Protein AF-A0AAU7UDB1-F1 (afdb_monomer_lite)

Sequence (355 aa):
MPAAAQQAQGQLLKMLSSSALPAELQDVLAAIGADPAVLIPAPITAQNLKQFSPAILGRALTPRPRQLQALSTTLPDQLLPTGTYSRDTQGQLTPVSQTPTDGMIITDAQRGSTLTAQWHVGGAPSVLITRFTGADLSGQPYLTRMELPTKAAMSVQKGSATIGALTFGMTPGACLEQTGPDALTLNLWAGNQTNPALKGSLNYAWDSTGLTLQGNATLQTGQGTASTSLNLAAPGTTQHRCDTGLSFTPTSLSFDASASVPGNSVVTSLKLSSLSNLTFSQSALQAQHPFAQIGGTLSASLTHNGHLSMRAAGSLADGSDLDLLPGDQVQVKYVKEGKLVTTTLQELMVALSGH

pLDDT: mean 80.84, std 16.14, range [35.47, 97.06]

Structure (mmCIF, N/CA/C/O backbone):
data_AF-A0AAU7UDB1-F1
#
_entry.id   AF-A0AAU7UDB1-F1
#
loop_
_atom_site.group_PDB
_atom_site.id
_atom_site.type_symbol
_atom_site.label_atom_id
_atom_site.label_alt_id
_atom_site.label_comp_id
_atom_site.label_asym_id
_atom_site.label_entity_id
_atom_site.label_seq_id
_atom_site.pdbx_PDB_ins_code
_atom_site.Cartn_x
_atom_site.Cartn_y
_atom_site.Cartn_z
_atom_site.occupancy
_atom_site.B_iso_or_equiv
_atom_site.auth_seq_id
_atom_site.auth_comp_id
_atom_site.auth_asym_id
_atom_site.auth_atom_id
_atom_site.pdbx_PDB_model_num
ATOM 1 N N . MET A 1 1 ? -8.798 1.332 -26.084 1.00 52.12 1 MET A N 1
ATOM 2 C CA . MET A 1 1 ? -8.549 1.300 -24.624 1.00 52.12 1 MET A CA 1
ATOM 3 C C . MET A 1 1 ? -9.498 2.176 -23.793 1.00 52.12 1 MET A C 1
ATOM 5 O O . MET A 1 1 ? -9.909 1.676 -22.754 1.00 52.12 1 MET A O 1
ATOM 9 N N . PRO A 1 2 ? -9.935 3.386 -24.213 1.00 60.00 2 PRO A N 1
ATOM 10 C CA . PRO A 1 2 ? -10.859 4.204 -23.406 1.00 60.00 2 PRO A CA 1
ATOM 11 C C . PRO A 1 2 ? -12.190 3.509 -23.066 1.00 60.00 2 PRO A C 1
ATOM 13 O O . PRO A 1 2 ? -12.614 3.538 -21.917 1.00 60.00 2 PRO A O 1
ATOM 16 N N . ALA A 1 3 ? -12.796 2.800 -24.027 1.00 68.56 3 ALA A N 1
ATOM 17 C CA . ALA A 1 3 ? -14.075 2.109 -23.828 1.00 68.56 3 ALA A CA 1
ATOM 18 C C . ALA A 1 3 ? -14.007 0.955 -22.806 1.00 68.56 3 ALA A C 1
ATOM 20 O O . ALA A 1 3 ? -14.915 0.797 -21.998 1.00 68.56 3 ALA A O 1
ATOM 21 N N . ALA A 1 4 ? -12.916 0.178 -22.791 1.00 70.38 4 ALA A N 1
ATOM 22 C CA . ALA A 1 4 ? -12.735 -0.917 -21.832 1.00 70.38 4 ALA A CA 1
ATOM 23 C C . ALA A 1 4 ? -12.516 -0.392 -20.403 1.00 70.38 4 ALA A C 1
ATOM 25 O O . ALA A 1 4 ? -13.092 -0.916 -19.454 1.00 70.38 4 ALA A O 1
ATOM 26 N N . ALA A 1 5 ? -11.740 0.689 -20.254 1.00 70.38 5 ALA A N 1
ATOM 27 C CA . ALA A 1 5 ? -11.558 1.358 -18.968 1.00 70.38 5 ALA A CA 1
ATOM 28 C C . ALA A 1 5 ? -12.879 1.949 -18.442 1.00 70.38 5 ALA A C 1
ATOM 30 O O . ALA A 1 5 ? -13.212 1.762 -17.275 1.00 70.38 5 ALA A O 1
ATOM 31 N N . GLN A 1 6 ? -13.671 2.587 -19.312 1.00 74.50 6 GLN A N 1
ATOM 32 C CA . GLN A 1 6 ? -15.004 3.098 -18.970 1.00 74.50 6 GLN A CA 1
ATOM 33 C C . GLN A 1 6 ? -15.978 1.976 -18.588 1.00 74.50 6 GLN A C 1
ATOM 35 O O . GLN A 1 6 ? -16.721 2.113 -17.618 1.00 74.50 6 GLN A O 1
ATOM 40 N N . GLN A 1 7 ? -15.962 0.847 -19.302 1.00 80.75 7 GLN A N 1
ATOM 41 C CA . GLN A 1 7 ? -16.789 -0.315 -18.971 1.00 80.75 7 GLN A CA 1
ATOM 42 C C . GLN A 1 7 ? -16.402 -0.915 -17.613 1.00 80.75 7 GLN A C 1
ATOM 44 O O . GLN A 1 7 ? -17.280 -1.194 -16.796 1.00 80.75 7 GLN A O 1
ATOM 49 N N . ALA A 1 8 ? -15.103 -1.082 -17.351 1.00 81.06 8 ALA A N 1
ATOM 50 C CA . ALA A 1 8 ? -14.604 -1.574 -16.071 1.00 81.06 8 ALA A CA 1
ATOM 51 C C . ALA A 1 8 ? -14.973 -0.627 -14.917 1.00 81.06 8 ALA A C 1
ATOM 53 O O . ALA A 1 8 ? -15.441 -1.083 -13.875 1.00 81.06 8 ALA A O 1
ATOM 54 N N . GLN A 1 9 ? -14.847 0.689 -15.124 1.00 80.56 9 GLN A N 1
ATOM 55 C CA . GLN A 1 9 ? -15.281 1.703 -14.162 1.00 80.56 9 GLN A CA 1
ATOM 56 C C . GLN A 1 9 ? -16.790 1.625 -13.907 1.00 80.56 9 GLN A C 1
ATOM 58 O O . GLN A 1 9 ? -17.214 1.588 -12.755 1.00 80.56 9 GLN A O 1
ATOM 63 N N . GLY A 1 10 ? -17.607 1.545 -14.960 1.00 82.44 10 GLY A N 1
ATOM 64 C CA . GLY A 1 10 ? -19.056 1.395 -14.837 1.00 82.44 10 GLY A CA 1
ATOM 65 C C . GLY A 1 10 ? -19.451 0.133 -14.068 1.00 82.44 10 GLY A C 1
ATOM 66 O O . GLY A 1 10 ? -20.359 0.176 -13.239 1.00 82.44 10 GLY A O 1
ATOM 67 N N . GLN A 1 11 ? -18.745 -0.980 -14.284 1.00 86.25 11 GLN A N 1
ATOM 68 C CA . GLN A 1 11 ? -18.969 -2.212 -13.530 1.00 86.25 11 GLN A CA 1
ATOM 69 C C . GLN A 1 11 ? -18.571 -2.061 -12.058 1.00 86.25 11 GLN A C 1
ATOM 71 O O . GLN A 1 11 ? -19.337 -2.456 -11.183 1.00 86.25 11 GLN A O 1
ATOM 76 N N . LEU A 1 12 ? -17.420 -1.448 -11.771 1.00 84.44 12 LEU A N 1
ATOM 77 C CA . LEU A 1 12 ? -16.986 -1.186 -10.400 1.00 84.44 12 LEU A CA 1
ATOM 78 C C . LEU A 1 12 ? -17.986 -0.289 -9.655 1.00 84.44 12 LEU A C 1
ATOM 80 O O . LEU A 1 12 ? -18.345 -0.586 -8.521 1.00 84.44 12 LEU A O 1
ATOM 84 N N . LEU A 1 13 ? -18.509 0.754 -10.306 1.00 84.19 13 LEU A N 1
ATOM 85 C CA . LEU A 1 13 ? -19.538 1.625 -9.729 1.00 84.19 13 LEU A CA 1
ATOM 86 C C . LEU A 1 13 ? -20.827 0.862 -9.402 1.00 84.19 13 LEU A C 1
ATOM 88 O O . LEU A 1 13 ? -21.400 1.061 -8.334 1.00 84.19 13 LEU A O 1
ATOM 92 N N . LYS A 1 14 ? -21.264 -0.059 -10.272 1.00 86.50 14 LYS A N 1
ATOM 93 C CA . LYS A 1 14 ? -22.406 -0.941 -9.971 1.00 86.50 14 LYS A CA 1
ATOM 94 C C . LYS A 1 14 ? -22.132 -1.820 -8.754 1.00 86.50 14 LYS A C 1
ATOM 96 O O . LYS A 1 14 ? -23.019 -1.996 -7.925 1.00 86.50 14 LYS A O 1
ATOM 101 N N . MET A 1 15 ? -20.914 -2.343 -8.625 1.00 88.06 15 MET A N 1
ATOM 102 C CA . MET A 1 15 ? -20.521 -3.154 -7.471 1.00 88.06 15 MET A CA 1
ATOM 103 C C . MET A 1 15 ? -20.483 -2.347 -6.169 1.00 88.06 15 MET A C 1
ATOM 105 O O . MET A 1 15 ? -20.834 -2.889 -5.129 1.00 88.06 15 MET A O 1
ATOM 109 N N . LEU A 1 16 ? -20.081 -1.075 -6.227 1.00 84.38 16 LEU A N 1
ATOM 110 C CA . LEU A 1 16 ? -20.005 -0.173 -5.071 1.00 84.38 16 LEU A CA 1
ATOM 111 C C . LEU A 1 16 ? -21.345 0.482 -4.707 1.00 84.38 16 LEU A C 1
ATOM 113 O O . LEU A 1 16 ? -21.429 1.175 -3.695 1.00 84.38 16 LEU A O 1
ATOM 117 N N . SER A 1 17 ? -22.396 0.279 -5.507 1.00 82.62 17 SER A N 1
ATOM 118 C CA . SER A 1 17 ? -23.730 0.770 -5.164 1.00 82.62 17 SER A CA 1
ATOM 119 C C . SER A 1 17 ? -24.232 0.119 -3.871 1.00 82.62 17 SER A C 1
ATOM 121 O O . SER A 1 17 ? -24.012 -1.069 -3.633 1.00 82.62 17 SER A O 1
ATOM 123 N N . SER A 1 18 ? -24.930 0.885 -3.031 1.00 72.62 18 SER A N 1
ATOM 124 C CA . SER A 1 18 ? -25.389 0.413 -1.717 1.00 72.62 18 SER A CA 1
ATOM 125 C C . SER A 1 18 ? -26.255 -0.848 -1.797 1.00 72.62 18 SER A C 1
ATOM 127 O O . SER A 1 18 ? -26.145 -1.715 -0.940 1.00 72.62 18 SER A O 1
ATOM 129 N N . SER A 1 19 ? -27.056 -1.013 -2.852 1.00 80.62 19 SER A N 1
ATOM 130 C CA . SER A 1 19 ? -27.875 -2.212 -3.069 1.00 80.62 19 SER A CA 1
ATOM 131 C C . SER A 1 19 ? -27.075 -3.457 -3.471 1.00 80.62 19 SER A C 1
ATOM 133 O O . SER A 1 19 ? -27.589 -4.568 -3.364 1.00 80.62 19 SER A O 1
ATOM 135 N N . ALA A 1 20 ? -25.835 -3.299 -3.937 1.00 84.19 20 ALA A N 1
ATOM 136 C CA . ALA A 1 20 ? -24.960 -4.409 -4.304 1.00 84.19 20 ALA A CA 1
ATOM 137 C C . ALA A 1 20 ? -24.095 -4.902 -3.133 1.00 84.19 20 ALA A C 1
ATOM 139 O O . ALA A 1 20 ? -23.676 -6.065 -3.138 1.00 84.19 20 ALA A O 1
ATOM 140 N N . LEU A 1 21 ? -23.814 -4.037 -2.153 1.00 88.12 21 LEU A N 1
ATOM 141 C CA . LEU A 1 21 ? -22.950 -4.351 -1.016 1.00 88.12 21 LEU A CA 1
ATOM 142 C C . LEU A 1 21 ? -23.666 -5.254 0.003 1.00 88.12 21 LEU A C 1
ATOM 144 O O . LEU A 1 21 ? -24.804 -4.961 0.375 1.00 88.12 21 LEU A O 1
ATOM 148 N N . PRO A 1 22 ? -23.005 -6.302 0.527 1.00 90.19 22 PRO A N 1
ATOM 149 C CA . PRO A 1 22 ? -23.534 -7.080 1.647 1.00 90.19 22 PRO A CA 1
ATOM 150 C C . PRO A 1 22 ? -23.826 -6.200 2.870 1.00 90.19 22 PRO A C 1
ATOM 152 O O . PRO A 1 22 ? -23.095 -5.241 3.128 1.00 90.19 22 PRO A O 1
ATOM 155 N N . ALA A 1 23 ? -24.875 -6.529 3.628 1.00 89.88 23 ALA A N 1
ATOM 156 C CA . ALA A 1 23 ? -25.352 -5.709 4.745 1.00 89.88 23 ALA A CA 1
ATOM 157 C C . ALA A 1 23 ? -24.260 -5.465 5.799 1.00 89.88 23 ALA A C 1
ATOM 159 O O . ALA A 1 23 ? -24.048 -4.334 6.226 1.00 89.88 23 ALA A O 1
ATOM 160 N N . GLU A 1 24 ? -23.491 -6.497 6.138 1.00 90.31 24 GLU A N 1
ATOM 161 C CA . GLU A 1 24 ? -22.400 -6.417 7.108 1.00 90.31 24 GLU A CA 1
ATOM 162 C C . GLU A 1 24 ? -21.280 -5.476 6.643 1.00 90.31 24 GLU A C 1
ATOM 164 O O . GLU A 1 24 ? -20.671 -4.782 7.453 1.00 90.31 24 GLU A O 1
ATOM 169 N N . LEU A 1 25 ? -21.014 -5.403 5.335 1.00 89.31 25 LEU A N 1
ATOM 170 C CA . LEU A 1 25 ? -20.038 -4.459 4.791 1.00 89.31 25 LEU A CA 1
ATOM 171 C C . LEU A 1 25 ? -20.554 -3.016 4.883 1.00 89.31 25 LEU A C 1
ATOM 173 O O . LEU A 1 25 ? -19.783 -2.115 5.208 1.00 89.31 25 LEU A O 1
ATOM 177 N N . GLN A 1 26 ? -21.850 -2.792 4.650 1.00 87.81 26 GLN A N 1
ATOM 178 C CA . GLN A 1 26 ? -22.469 -1.477 4.847 1.00 87.81 26 GLN A CA 1
ATOM 179 C C . GLN A 1 26 ? -22.400 -1.045 6.317 1.00 87.81 26 GLN A C 1
ATOM 181 O O . GLN A 1 26 ? -22.058 0.102 6.601 1.00 87.81 26 GLN A O 1
ATOM 186 N N . ASP A 1 27 ? -22.654 -1.972 7.244 1.00 88.75 27 ASP A N 1
ATOM 187 C CA . ASP A 1 27 ? -22.536 -1.732 8.683 1.00 88.75 27 ASP A CA 1
ATOM 188 C C . ASP A 1 27 ? -21.106 -1.340 9.080 1.00 88.75 27 ASP A C 1
ATOM 190 O O . ASP A 1 27 ? -20.917 -0.390 9.841 1.00 88.75 27 ASP A O 1
ATOM 194 N N . VAL A 1 28 ? -20.087 -2.014 8.531 1.00 87.69 28 VAL A N 1
ATOM 195 C CA . VAL A 1 28 ? -18.681 -1.645 8.763 1.00 87.69 28 VAL A CA 1
ATOM 196 C C . VAL A 1 28 ? -18.378 -0.245 8.232 1.00 87.69 28 VAL A C 1
ATOM 198 O O . VAL A 1 28 ? -17.804 0.557 8.969 1.00 87.69 28 VAL A O 1
ATOM 201 N N . LEU A 1 29 ? -18.767 0.069 6.990 1.00 85.19 29 LEU A N 1
ATOM 202 C CA . LEU A 1 29 ? -18.545 1.393 6.390 1.00 85.19 29 LEU A CA 1
ATOM 203 C C . LEU A 1 29 ? -19.199 2.500 7.229 1.00 85.19 29 LEU A C 1
ATOM 205 O O . LEU A 1 29 ? -18.564 3.510 7.534 1.00 85.19 29 LEU A O 1
ATOM 209 N N . ALA A 1 30 ? -20.428 2.268 7.691 1.00 80.69 30 ALA A N 1
ATOM 210 C CA . ALA A 1 30 ? -21.138 3.186 8.569 1.00 80.69 30 ALA A CA 1
ATOM 211 C C . ALA A 1 30 ? -20.449 3.349 9.938 1.00 80.69 30 ALA A C 1
ATOM 213 O O . ALA A 1 30 ? -20.319 4.471 10.436 1.00 80.69 30 ALA A O 1
ATOM 214 N N . ALA A 1 31 ? -19.954 2.258 10.536 1.00 82.69 31 ALA A N 1
ATOM 215 C CA . ALA A 1 31 ? -19.245 2.293 11.815 1.00 82.69 31 ALA A CA 1
ATOM 216 C C . ALA A 1 31 ? -17.951 3.125 11.737 1.00 82.69 31 ALA A C 1
ATOM 218 O O . ALA A 1 31 ? -17.680 3.934 12.630 1.00 82.69 31 ALA A O 1
ATOM 219 N N . ILE A 1 32 ? -17.197 3.021 10.638 1.00 79.31 32 ILE A N 1
ATOM 220 C CA . ILE A 1 32 ? -15.988 3.836 10.419 1.00 79.31 32 ILE A CA 1
ATOM 221 C C . ILE A 1 32 ? -16.284 5.248 9.887 1.00 79.31 32 ILE A C 1
ATOM 223 O O . ILE A 1 32 ? -15.356 6.029 9.700 1.00 79.31 32 ILE A O 1
ATOM 227 N N . GLY A 1 33 ? -17.557 5.595 9.660 1.00 70.75 33 GLY A N 1
ATOM 228 C CA . GLY A 1 33 ? -17.956 6.902 9.131 1.00 70.75 33 GLY A CA 1
ATOM 229 C C . GLY A 1 33 ? -17.567 7.121 7.666 1.00 70.75 33 GLY A C 1
ATOM 230 O O . GLY A 1 33 ? -17.450 8.264 7.233 1.00 70.75 33 GLY A O 1
ATOM 231 N N . ALA A 1 34 ? -17.342 6.046 6.907 1.00 68.94 34 ALA A N 1
ATOM 232 C CA . ALA A 1 34 ? -17.053 6.120 5.483 1.00 68.94 34 ALA A CA 1
ATOM 233 C C . ALA A 1 34 ? -18.360 6.225 4.690 1.00 68.94 34 ALA A C 1
ATOM 235 O O . ALA A 1 34 ? -19.228 5.356 4.785 1.00 68.94 34 ALA A O 1
ATOM 236 N N . ASP A 1 35 ? -18.481 7.270 3.873 1.00 58.94 35 ASP A N 1
ATOM 237 C CA . ASP A 1 35 ? -19.534 7.363 2.866 1.00 58.94 35 ASP A CA 1
ATOM 238 C C . ASP A 1 35 ? -19.145 6.492 1.652 1.00 58.94 35 ASP A C 1
ATOM 240 O O . ASP A 1 35 ? -18.070 6.705 1.075 1.00 58.94 35 ASP A O 1
ATOM 244 N N . PRO A 1 36 ? -19.984 5.528 1.224 1.00 53.44 36 PRO A N 1
ATOM 245 C CA . PRO A 1 36 ? -19.754 4.759 0.003 1.00 53.44 36 PRO A CA 1
ATOM 246 C C . PRO A 1 36 ? -19.509 5.630 -1.240 1.00 53.44 36 PRO A C 1
ATOM 248 O O . PRO A 1 36 ? -18.785 5.209 -2.140 1.00 53.44 36 PRO A O 1
ATOM 251 N N . ALA A 1 37 ? -20.051 6.854 -1.293 1.00 50.00 37 ALA A N 1
ATOM 252 C CA . ALA A 1 37 ? -19.822 7.797 -2.389 1.00 50.00 37 ALA A CA 1
ATOM 253 C C . ALA A 1 37 ? -18.364 8.293 -2.472 1.00 50.00 37 ALA A C 1
ATOM 255 O O . ALA A 1 37 ? -17.892 8.637 -3.555 1.00 50.00 37 ALA A O 1
ATOM 256 N N . VAL A 1 38 ? -17.620 8.274 -1.360 1.00 47.41 38 VAL A N 1
ATOM 257 C CA . VAL A 1 38 ? -16.190 8.640 -1.300 1.00 47.41 38 VAL A CA 1
ATOM 258 C C . VAL A 1 38 ? -15.291 7.496 -1.792 1.00 47.41 38 VAL A C 1
ATOM 260 O O . VAL A 1 38 ? -14.129 7.714 -2.128 1.00 47.41 38 VAL A O 1
ATOM 263 N N . LEU A 1 39 ? -15.828 6.277 -1.923 1.00 49.19 39 LEU A N 1
ATOM 264 C CA . LEU A 1 39 ? -15.105 5.126 -2.476 1.00 49.19 39 LEU A CA 1
ATOM 265 C C . LEU A 1 39 ? -15.019 5.147 -4.008 1.00 49.19 39 LEU A C 1
ATOM 267 O O . LEU A 1 39 ? -14.460 4.219 -4.592 1.00 49.19 39 LEU A O 1
ATOM 271 N N . ILE A 1 40 ? -15.571 6.169 -4.670 1.00 51.09 40 ILE A N 1
ATOM 272 C CA . ILE A 1 40 ? -15.502 6.319 -6.122 1.00 51.09 40 ILE A CA 1
ATOM 273 C C . ILE A 1 40 ? -14.102 6.827 -6.496 1.00 51.09 40 ILE A C 1
ATOM 275 O O . ILE A 1 40 ? -13.787 7.992 -6.236 1.00 51.09 40 ILE A O 1
ATOM 279 N N . PRO A 1 41 ? -13.242 6.004 -7.126 1.00 47.84 41 PRO A N 1
ATOM 280 C CA . PRO A 1 41 ? -11.945 6.484 -7.566 1.00 47.84 41 PRO A CA 1
ATOM 281 C C . PRO A 1 41 ? -12.128 7.535 -8.665 1.00 47.84 41 PRO A C 1
ATOM 283 O O . PRO A 1 41 ? -12.920 7.358 -9.597 1.00 47.84 41 PRO A O 1
ATOM 286 N N . ALA A 1 42 ? -11.357 8.620 -8.578 1.00 44.62 42 ALA A N 1
ATOM 287 C CA . ALA A 1 42 ? -11.232 9.561 -9.680 1.00 44.62 42 ALA A CA 1
ATOM 288 C C . ALA A 1 42 ? -10.695 8.826 -10.926 1.00 44.62 42 ALA A C 1
ATOM 290 O O . ALA A 1 42 ? -9.827 7.954 -10.796 1.00 44.62 42 ALA A O 1
ATOM 291 N N . PRO A 1 43 ? -11.178 9.153 -12.138 1.00 46.50 43 PRO A N 1
ATOM 292 C CA . PRO A 1 43 ? -10.649 8.550 -13.351 1.00 46.50 43 PRO A CA 1
ATOM 293 C C . PRO A 1 43 ? -9.151 8.853 -13.474 1.00 46.50 43 PRO A C 1
ATOM 295 O O . PRO A 1 43 ? -8.715 9.996 -13.326 1.00 46.50 43 PRO A O 1
ATOM 298 N N . ILE A 1 44 ? -8.353 7.824 -13.766 1.00 44.66 44 ILE A N 1
ATOM 299 C CA . ILE A 1 44 ? -6.943 8.007 -14.113 1.00 44.66 44 ILE A CA 1
ATOM 300 C C . ILE A 1 44 ? -6.903 8.662 -15.495 1.00 44.66 44 ILE A C 1
ATOM 302 O O . ILE A 1 44 ? -7.230 8.032 -16.500 1.00 44.66 44 ILE A O 1
ATOM 306 N N . THR A 1 45 ? -6.529 9.938 -15.550 1.00 44.28 45 THR A N 1
ATOM 307 C CA . THR A 1 45 ? -6.339 10.672 -16.806 1.00 44.28 45 THR A CA 1
ATOM 308 C C . THR A 1 45 ? -4.861 10.682 -17.198 1.00 44.28 45 THR A C 1
ATOM 310 O O . THR A 1 45 ? -3.977 10.543 -16.352 1.00 44.28 45 THR A O 1
ATOM 313 N N . ALA A 1 46 ? -4.559 10.898 -18.481 1.00 43.09 46 ALA A N 1
ATOM 314 C CA . ALA A 1 46 ? -3.180 11.081 -18.947 1.00 43.09 46 ALA A CA 1
ATOM 315 C C . ALA A 1 46 ? -2.472 12.273 -18.262 1.00 43.09 46 ALA A C 1
ATOM 317 O O . ALA A 1 46 ? -1.255 12.262 -18.095 1.00 43.09 46 ALA A O 1
ATOM 318 N N . GLN A 1 47 ? -3.226 13.271 -17.786 1.00 44.22 47 GLN A N 1
ATOM 319 C CA . GLN A 1 47 ? -2.693 14.370 -16.972 1.00 44.22 47 GLN A CA 1
ATOM 320 C C . GLN A 1 47 ? -2.176 13.897 -15.604 1.00 44.22 47 GLN A C 1
ATOM 322 O O . GLN A 1 47 ? -1.168 14.419 -15.133 1.00 44.22 47 GLN A O 1
ATOM 327 N N . ASN A 1 48 ? -2.781 12.866 -15.002 1.00 43.78 48 ASN A N 1
ATOM 328 C CA . ASN A 1 48 ? -2.285 12.274 -13.754 1.00 43.78 48 ASN A CA 1
ATOM 329 C C . ASN A 1 48 ? -0.945 11.543 -13.956 1.00 43.78 48 ASN A C 1
ATOM 331 O O . ASN A 1 48 ? -0.168 11.429 -13.015 1.00 43.78 48 ASN A O 1
ATOM 335 N N . LEU A 1 49 ? -0.624 11.106 -15.183 1.00 40.06 49 LEU A N 1
ATOM 336 C CA . LEU A 1 49 ? 0.667 10.481 -15.504 1.00 40.06 49 LEU A CA 1
ATOM 337 C C . LEU A 1 49 ? 1.811 11.504 -15.645 1.00 40.06 49 LEU A C 1
ATOM 339 O O . LEU A 1 49 ? 2.960 11.173 -15.360 1.00 40.06 49 LEU A O 1
ATOM 343 N N . LYS A 1 50 ? 1.520 12.770 -15.994 1.00 41.88 50 LYS A N 1
ATOM 344 C CA . LYS A 1 50 ? 2.528 13.856 -16.024 1.00 41.88 50 LYS A CA 1
ATOM 345 C C . LYS A 1 50 ? 3.104 14.165 -14.624 1.00 41.88 50 LYS A C 1
ATOM 347 O O . LYS A 1 50 ? 4.144 14.811 -14.519 1.00 41.88 50 LYS A O 1
ATOM 352 N N . GLN A 1 51 ? 2.475 13.667 -13.552 1.00 42.69 51 GLN A N 1
ATOM 353 C CA . GLN A 1 51 ? 2.957 13.790 -12.168 1.00 42.69 51 GLN A CA 1
ATOM 354 C C . GLN A 1 51 ? 4.210 12.942 -11.876 1.00 42.69 51 GLN A C 1
ATOM 356 O O . GLN A 1 51 ? 4.865 13.166 -10.865 1.00 42.69 51 GLN A O 1
ATOM 361 N N . PHE A 1 52 ? 4.590 12.014 -12.762 1.00 44.62 52 PHE A N 1
ATOM 362 C CA . PHE A 1 52 ? 5.766 11.147 -12.600 1.00 44.62 52 PHE A CA 1
ATOM 363 C C . PHE A 1 52 ? 7.016 11.660 -13.334 1.00 44.62 52 PHE A C 1
ATOM 365 O O . PHE A 1 52 ? 7.896 10.877 -13.685 1.00 44.62 52 PHE A O 1
ATOM 372 N N . SER A 1 53 ? 7.120 12.968 -13.597 1.00 46.19 53 SER A N 1
ATOM 373 C CA . SER A 1 53 ? 8.323 13.520 -14.233 1.00 46.19 53 SER A CA 1
ATOM 374 C C . SER A 1 53 ? 9.564 13.355 -13.333 1.00 46.19 53 SER A C 1
ATOM 376 O O . SER A 1 53 ? 9.435 13.423 -12.106 1.00 46.19 53 SER A O 1
ATOM 378 N N . PRO A 1 54 ? 10.781 13.204 -13.894 1.00 43.44 54 PRO A N 1
ATOM 379 C CA . PRO A 1 54 ? 12.021 13.091 -13.115 1.00 43.44 54 PRO A CA 1
ATOM 380 C C . PRO A 1 54 ? 12.231 14.231 -12.111 1.00 43.44 54 PRO A C 1
ATOM 382 O O . PRO A 1 54 ? 12.728 14.003 -11.014 1.00 43.44 54 PRO A O 1
ATOM 385 N N . ALA A 1 55 ? 11.788 15.450 -12.438 1.00 45.66 55 ALA A N 1
ATOM 386 C CA . ALA A 1 55 ? 11.847 16.598 -11.535 1.00 45.66 55 ALA A CA 1
ATOM 387 C C . ALA A 1 55 ? 10.900 16.460 -10.325 1.00 45.66 55 ALA A C 1
ATOM 389 O O . ALA A 1 55 ? 11.225 16.916 -9.228 1.00 45.66 55 ALA A O 1
ATOM 390 N N . ILE A 1 56 ? 9.736 15.824 -10.499 1.00 48.28 56 ILE A N 1
ATOM 391 C CA . ILE A 1 56 ? 8.791 15.543 -9.409 1.00 48.28 56 ILE A CA 1
ATOM 392 C C . ILE A 1 56 ? 9.251 14.318 -8.607 1.00 48.28 56 ILE A C 1
ATOM 394 O O . ILE A 1 56 ? 9.238 14.369 -7.379 1.00 48.28 56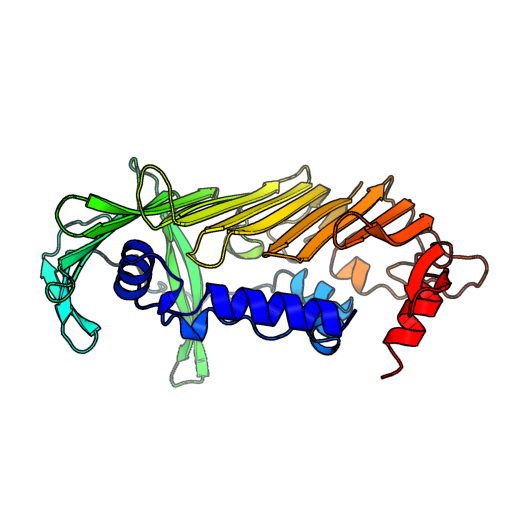 ILE A O 1
ATOM 398 N N . LEU A 1 57 ? 9.747 13.269 -9.272 1.00 45.00 57 LEU A N 1
ATOM 399 C CA . LEU A 1 57 ? 10.365 12.104 -8.627 1.00 45.00 57 LEU A CA 1
ATOM 400 C C . LEU A 1 57 ? 11.592 12.5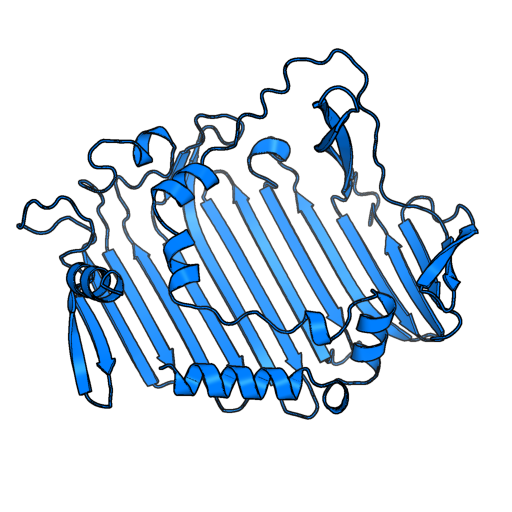07 -7.801 1.00 45.00 57 LEU A C 1
ATOM 402 O O . LEU A 1 57 ? 11.718 12.085 -6.659 1.00 45.00 57 LEU A O 1
ATOM 406 N N . GLY A 1 58 ? 12.435 13.405 -8.313 1.00 44.97 58 GLY A N 1
ATOM 407 C CA . GLY A 1 58 ? 13.548 13.985 -7.565 1.00 44.97 58 GLY A CA 1
ATOM 408 C C . GLY A 1 58 ? 13.082 14.752 -6.329 1.00 44.97 58 GLY A C 1
ATOM 409 O O . GLY A 1 58 ? 13.674 14.597 -5.269 1.00 44.97 58 GLY A O 1
ATOM 410 N N . ARG A 1 59 ? 11.968 15.497 -6.397 1.00 48.03 59 ARG A N 1
ATOM 411 C CA . ARG A 1 59 ? 11.361 16.150 -5.217 1.00 48.03 59 ARG A CA 1
ATOM 412 C C . ARG A 1 59 ? 10.728 15.167 -4.226 1.00 48.03 59 ARG A C 1
ATOM 414 O O . ARG A 1 59 ? 10.638 15.503 -3.049 1.00 48.03 59 ARG A O 1
ATOM 421 N N . ALA A 1 60 ? 10.269 14.006 -4.689 1.00 43.91 60 ALA A N 1
ATOM 422 C CA . ALA A 1 60 ? 9.708 12.944 -3.852 1.00 43.91 60 ALA A CA 1
ATOM 423 C C . ALA A 1 60 ? 10.797 12.092 -3.175 1.00 43.91 60 ALA A C 1
ATOM 425 O O . ALA A 1 60 ? 10.603 11.634 -2.054 1.00 43.91 60 ALA A O 1
ATOM 426 N N . LEU A 1 61 ? 11.940 11.917 -3.845 1.00 40.62 61 LEU A N 1
ATOM 427 C CA . LEU A 1 61 ? 13.117 11.182 -3.373 1.00 40.62 61 LEU A CA 1
ATOM 428 C C . LEU A 1 61 ? 14.120 12.053 -2.621 1.00 40.62 61 LEU A C 1
ATOM 430 O O . LEU A 1 61 ? 15.045 11.525 -2.020 1.00 40.62 61 LEU A O 1
ATOM 434 N N . THR A 1 62 ? 13.963 13.376 -2.647 1.00 44.62 62 THR A N 1
ATOM 435 C CA . THR A 1 62 ? 14.683 14.240 -1.717 1.00 44.62 62 THR A CA 1
ATOM 436 C C . THR A 1 62 ? 13.959 14.099 -0.381 1.00 44.62 62 THR A C 1
ATOM 438 O O . THR A 1 62 ? 12.849 14.639 -0.272 1.00 44.62 62 THR A O 1
ATOM 441 N N . PRO A 1 63 ? 14.506 13.392 0.634 1.00 44.81 63 PRO A N 1
ATOM 442 C CA . PRO A 1 63 ? 13.955 13.520 1.970 1.00 44.81 63 PRO A CA 1
ATOM 443 C C . PRO A 1 63 ? 14.027 15.005 2.263 1.00 44.81 63 PRO A C 1
ATOM 445 O O . PRO A 1 63 ? 15.112 15.583 2.249 1.00 44.81 63 PRO A O 1
ATOM 448 N N . ARG A 1 64 ? 12.869 15.664 2.391 1.00 47.84 64 ARG A N 1
ATOM 449 C CA . ARG A 1 64 ? 12.864 17.092 2.691 1.00 47.84 64 ARG A CA 1
ATOM 450 C C . ARG A 1 64 ? 13.628 17.195 3.999 1.00 47.84 64 ARG A C 1
ATOM 452 O O . ARG A 1 64 ? 13.112 16.650 4.980 1.00 47.84 64 ARG A O 1
ATOM 459 N N . PRO A 1 65 ? 14.821 17.824 4.037 1.00 41.78 65 PRO A N 1
ATOM 460 C CA . PRO A 1 65 ? 15.444 18.099 5.306 1.00 41.78 65 PRO A CA 1
ATOM 461 C C . PRO A 1 65 ? 14.432 18.972 6.017 1.00 41.78 65 PRO A C 1
ATOM 463 O O . PRO A 1 65 ? 14.240 20.142 5.681 1.00 41.78 65 PRO A O 1
ATOM 466 N N . ARG A 1 66 ? 13.705 18.382 6.962 1.00 47.84 66 ARG A N 1
ATOM 467 C CA . ARG A 1 66 ? 13.024 19.172 7.958 1.00 47.84 66 ARG A CA 1
ATOM 468 C C . ARG A 1 66 ? 14.189 19.692 8.766 1.00 47.84 66 ARG A C 1
ATOM 470 O O . ARG A 1 66 ? 14.653 19.024 9.682 1.00 47.84 66 ARG A O 1
ATOM 477 N N . GLN A 1 67 ? 14.738 20.830 8.339 1.00 42.19 67 GLN A N 1
ATOM 478 C CA . GLN A 1 67 ? 15.537 21.671 9.204 1.00 42.19 67 GLN A CA 1
ATOM 479 C C . GLN A 1 67 ? 14.584 22.083 10.321 1.00 42.19 67 GLN A C 1
ATOM 481 O O . GLN A 1 67 ? 13.972 23.145 10.297 1.00 42.19 67 GLN A O 1
ATOM 486 N N . LEU A 1 68 ? 14.400 21.167 11.270 1.00 47.03 68 LEU A N 1
ATOM 487 C CA . LEU A 1 68 ? 13.913 21.422 12.601 1.00 47.03 68 LEU A CA 1
ATOM 488 C C . LEU A 1 68 ? 15.049 22.221 13.230 1.00 47.03 68 LEU A C 1
ATOM 490 O O . LEU A 1 68 ? 15.878 21.685 13.961 1.00 47.03 68 LEU A O 1
ATOM 494 N N . GLN A 1 69 ? 15.177 23.489 12.823 1.00 42.81 69 GLN A N 1
ATOM 495 C CA . GLN A 1 69 ? 15.989 24.435 13.563 1.00 42.81 69 GLN A CA 1
ATOM 496 C C . GLN A 1 69 ? 15.510 24.313 15.000 1.00 42.81 69 GLN A C 1
ATOM 498 O O . GLN A 1 69 ? 14.304 24.346 15.241 1.00 42.81 69 GLN A O 1
ATOM 503 N N . ALA A 1 70 ? 16.456 24.032 15.891 1.00 42.50 70 ALA A N 1
ATOM 504 C CA . ALA A 1 70 ? 16.227 23.669 17.273 1.00 42.50 70 ALA A CA 1
ATOM 505 C C . ALA A 1 70 ? 15.376 24.734 17.979 1.00 42.50 70 ALA A C 1
ATOM 507 O O . ALA A 1 70 ? 15.889 25.655 18.610 1.00 42.50 70 ALA A O 1
ATOM 508 N N . LEU A 1 71 ? 14.055 24.605 17.875 1.00 47.34 71 LEU A N 1
ATOM 509 C CA . LEU A 1 71 ? 13.129 25.242 18.782 1.00 47.34 71 LEU A CA 1
ATOM 510 C C . LEU A 1 71 ? 13.301 24.474 20.086 1.00 47.34 71 LEU A C 1
ATOM 512 O O . LEU A 1 71 ? 12.844 23.345 20.234 1.00 47.34 71 LEU A O 1
ATOM 516 N N . SER A 1 72 ? 14.064 25.075 20.997 1.00 40.97 72 SER A N 1
ATOM 517 C CA . SER A 1 72 ? 14.314 24.616 22.365 1.00 40.97 72 SER A CA 1
ATOM 518 C C . SER A 1 72 ? 13.046 24.713 23.233 1.00 40.97 72 SER A C 1
ATOM 520 O O . SER A 1 72 ? 13.071 25.223 24.353 1.00 40.97 72 SER A O 1
ATOM 522 N N . THR A 1 73 ? 11.916 24.242 22.718 1.00 55.38 73 THR A N 1
ATOM 523 C CA . THR A 1 73 ? 10.649 24.137 23.428 1.00 55.38 73 THR A CA 1
ATOM 524 C C . THR A 1 73 ? 10.207 22.683 23.394 1.00 55.38 73 THR A C 1
ATOM 526 O O . THR A 1 73 ? 10.273 22.011 22.366 1.00 55.38 73 THR A O 1
ATOM 529 N N . THR A 1 74 ? 9.792 22.169 24.548 1.00 64.56 74 THR A N 1
ATOM 530 C CA . THR A 1 74 ? 9.192 20.842 24.670 1.00 64.56 74 THR A CA 1
ATOM 531 C C . THR A 1 74 ? 8.004 20.770 23.711 1.00 64.56 74 THR A C 1
ATOM 533 O O . THR A 1 74 ? 7.007 21.464 23.911 1.00 64.56 74 THR A O 1
ATOM 536 N N . LEU A 1 75 ? 8.130 19.994 22.633 1.00 72.44 75 LEU A N 1
ATOM 537 C CA . LEU A 1 75 ? 7.056 19.845 21.656 1.00 72.44 75 LEU A CA 1
ATOM 538 C C . LEU A 1 75 ? 5.872 19.119 22.314 1.00 72.44 75 LEU A C 1
ATOM 540 O O . LEU A 1 75 ? 6.096 18.102 22.975 1.00 72.44 75 LEU A O 1
ATOM 544 N N . PRO A 1 76 ? 4.631 19.604 22.148 1.00 81.38 76 PRO A N 1
ATOM 545 C CA . PRO A 1 76 ? 3.464 18.944 22.712 1.00 81.38 76 PRO A CA 1
ATOM 546 C C . PRO A 1 76 ? 3.221 17.590 22.041 1.00 81.38 76 PRO A C 1
ATOM 548 O O . PRO A 1 76 ? 3.357 17.450 20.819 1.00 81.38 76 PRO A O 1
ATOM 551 N N . ASP A 1 77 ? 2.834 16.612 22.859 1.00 85.31 77 ASP A N 1
ATOM 552 C CA . ASP A 1 77 ? 2.497 15.263 22.414 1.00 85.31 77 ASP A CA 1
ATOM 553 C C . ASP A 1 77 ? 1.022 15.180 22.022 1.00 85.31 77 ASP A C 1
ATOM 555 O O . ASP A 1 77 ? 0.127 15.546 22.783 1.00 85.31 77 ASP A O 1
ATOM 559 N N . GLN A 1 78 ? 0.775 14.658 20.827 1.00 83.62 78 GLN A N 1
ATOM 560 C CA . GLN A 1 78 ? -0.530 14.250 20.341 1.00 83.62 78 GLN A CA 1
ATOM 561 C C . GLN A 1 78 ? -0.587 12.721 20.387 1.00 83.62 78 GLN A C 1
ATOM 563 O O . GLN A 1 78 ? -0.151 12.039 19.455 1.00 83.62 78 GLN A O 1
ATOM 568 N N . LEU A 1 79 ? -1.089 12.207 21.508 1.00 86.44 79 LEU A N 1
ATOM 569 C CA . LEU A 1 79 ? -1.206 10.776 21.779 1.00 86.44 79 LEU A CA 1
ATOM 570 C C . LEU A 1 79 ? -2.411 10.158 21.060 1.00 86.44 79 LEU A C 1
ATOM 572 O O . LEU A 1 79 ? -3.357 10.859 20.680 1.00 86.44 79 LEU A O 1
ATOM 576 N N . LEU A 1 80 ? -2.377 8.839 20.880 1.00 86.25 80 LEU A N 1
ATOM 577 C CA . LEU A 1 80 ? -3.496 8.082 20.327 1.00 86.25 80 LEU A CA 1
ATOM 578 C C . LEU A 1 80 ? -4.715 8.181 21.263 1.00 86.25 80 LEU A C 1
ATOM 580 O O . LEU A 1 80 ? -4.557 8.177 22.486 1.00 86.25 80 LEU A O 1
ATOM 584 N N . PRO A 1 81 ? -5.944 8.283 20.722 1.00 86.75 81 PRO A N 1
ATOM 585 C CA . PRO A 1 81 ? -7.135 8.467 21.544 1.00 86.75 81 PRO A CA 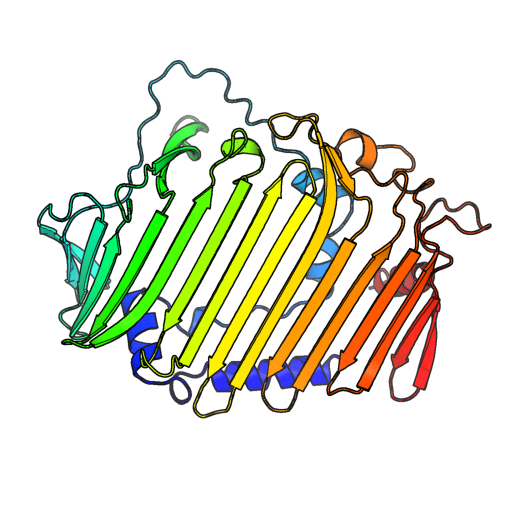1
ATOM 586 C C . PRO A 1 81 ? -7.405 7.227 22.398 1.00 86.75 81 PRO A C 1
ATOM 588 O O . PRO A 1 81 ? -7.307 6.101 21.907 1.00 86.75 81 PRO A O 1
ATOM 591 N N . THR A 1 82 ? -7.796 7.428 23.655 1.00 92.88 82 THR A N 1
ATOM 592 C CA . THR A 1 82 ? -8.120 6.343 24.588 1.00 92.88 82 THR A CA 1
ATOM 593 C C . THR A 1 82 ? -9.511 6.492 25.191 1.00 92.88 82 THR A C 1
ATOM 595 O O . THR A 1 82 ? -10.126 7.557 25.096 1.00 92.88 82 THR A O 1
ATOM 598 N N . GLY A 1 83 ? -10.027 5.422 25.793 1.00 93.56 83 GLY A N 1
ATOM 599 C CA . GLY A 1 83 ? -11.314 5.419 26.480 1.00 93.56 83 GLY A CA 1
ATOM 600 C C . GLY A 1 83 ? -12.481 4.887 25.647 1.00 93.56 83 GLY A C 1
ATOM 601 O O . GLY A 1 83 ? -12.334 4.414 24.520 1.00 93.56 83 GLY A O 1
ATOM 602 N N . THR A 1 84 ? -13.672 4.952 26.233 1.00 96.88 84 THR A N 1
ATOM 603 C CA . THR A 1 84 ? -14.931 4.539 25.612 1.00 96.88 84 THR A CA 1
ATOM 604 C C . THR A 1 84 ? -15.780 5.764 25.315 1.00 96.88 84 THR A C 1
ATOM 606 O O . THR A 1 84 ? -15.987 6.606 26.188 1.00 96.88 84 THR A O 1
ATOM 609 N N . TYR A 1 85 ? -16.331 5.819 24.109 1.00 93.62 85 TYR A N 1
ATOM 610 C CA . TYR A 1 85 ? -17.177 6.887 23.599 1.00 93.62 85 TYR A CA 1
ATOM 611 C C . TYR A 1 85 ? -18.493 6.306 23.097 1.00 93.62 85 TYR A C 1
ATOM 613 O O . TYR A 1 85 ? -18.529 5.208 22.546 1.00 93.62 85 TYR A O 1
ATOM 621 N N . SER A 1 86 ? -19.564 7.076 23.240 1.00 93.75 86 SER A N 1
ATOM 622 C CA . SER A 1 86 ? -20.834 6.835 22.561 1.00 93.75 86 SER A CA 1
ATOM 623 C C . SER A 1 86 ? -20.944 7.766 21.361 1.00 93.75 86 SER A C 1
ATOM 625 O O . SER A 1 86 ? -20.559 8.933 21.446 1.00 93.75 86 SER A O 1
ATOM 627 N N . ARG A 1 87 ? -21.434 7.252 20.235 1.00 88.06 87 ARG A N 1
ATOM 628 C CA . ARG A 1 87 ? -21.723 8.042 19.039 1.00 88.06 87 ARG A CA 1
ATOM 629 C C . ARG A 1 87 ? -23.209 8.390 19.002 1.00 88.06 87 ARG A C 1
ATOM 631 O O . ARG A 1 87 ? -24.047 7.491 19.067 1.00 88.06 87 ARG A O 1
ATOM 638 N N . ASP A 1 88 ? -23.518 9.678 18.893 1.00 83.06 88 ASP A N 1
ATOM 639 C CA . ASP A 1 88 ? -24.893 10.160 18.761 1.00 83.06 88 ASP A CA 1
ATOM 640 C C . ASP A 1 88 ? -25.404 10.137 17.307 1.00 83.06 88 ASP A C 1
ATOM 642 O O . ASP A 1 88 ? -24.719 9.713 16.372 1.00 83.06 88 ASP A O 1
ATOM 646 N N . THR A 1 89 ? -26.637 10.608 17.116 1.00 75.69 89 THR A N 1
ATOM 647 C CA . THR A 1 89 ? -27.342 10.583 15.822 1.00 75.69 89 THR A CA 1
ATOM 648 C C . THR A 1 89 ? -26.741 11.531 14.779 1.00 75.69 89 THR A C 1
ATOM 650 O O . THR A 1 89 ? -26.959 11.369 13.581 1.00 75.69 89 THR A O 1
ATOM 653 N N . GLN A 1 90 ? -25.965 12.515 15.234 1.00 77.94 90 GLN A N 1
ATOM 654 C CA . GLN A 1 90 ? -25.255 13.504 14.433 1.00 77.94 90 GLN A CA 1
ATOM 655 C C . GLN A 1 90 ? -23.804 13.070 14.167 1.00 77.94 90 GLN A C 1
ATOM 657 O O . GLN A 1 90 ? -23.069 13.772 13.473 1.00 77.94 90 GLN A O 1
ATOM 662 N N . GLY A 1 91 ? -23.388 11.917 14.699 1.00 73.25 91 GLY A N 1
ATOM 663 C CA . GLY A 1 91 ? -22.031 11.400 14.594 1.00 73.25 91 GLY A CA 1
ATOM 664 C C . GLY A 1 91 ? -21.050 12.004 15.600 1.00 73.25 91 GLY A C 1
ATOM 665 O O . GLY A 1 91 ? -19.857 11.713 15.501 1.00 73.25 91 GLY A O 1
ATOM 666 N N . GLN A 1 92 ? -21.507 12.809 16.566 1.00 84.19 92 GLN A N 1
ATOM 667 C CA . GLN A 1 92 ? -20.631 13.319 17.619 1.00 84.19 92 GLN A CA 1
ATOM 668 C C . GLN A 1 92 ? -20.276 12.217 18.615 1.00 84.19 92 GLN A C 1
ATOM 670 O O . GLN A 1 92 ? -21.093 11.361 18.960 1.00 84.19 92 GLN A O 1
ATOM 675 N N . LEU A 1 93 ? -19.029 12.252 19.085 1.00 86.38 93 LEU A N 1
ATOM 676 C CA . LEU A 1 93 ? -18.507 11.325 20.081 1.00 86.38 93 LEU A CA 1
ATOM 677 C C . LEU A 1 93 ? -18.614 11.950 21.472 1.00 86.38 93 LEU A C 1
ATOM 679 O O . LEU A 1 93 ? -17.972 12.960 21.751 1.00 86.38 93 LEU A O 1
ATOM 683 N N . THR A 1 94 ? -19.386 11.321 22.354 1.00 92.50 94 THR A N 1
ATOM 684 C CA . THR A 1 94 ? -19.499 11.701 23.766 1.00 92.50 94 THR A CA 1
ATOM 685 C C . THR A 1 94 ? -18.718 10.707 24.625 1.00 92.50 94 THR A C 1
ATOM 687 O O . THR A 1 94 ? -18.993 9.505 24.539 1.00 92.50 94 THR A O 1
ATOM 690 N N . PRO A 1 95 ? -17.759 11.151 25.455 1.00 93.94 95 PRO A N 1
ATOM 691 C CA . PRO A 1 95 ? -16.998 10.259 26.323 1.00 93.94 95 PRO A CA 1
ATOM 692 C C . PRO A 1 95 ? -17.905 9.595 27.368 1.00 93.94 95 PRO A C 1
ATOM 694 O O . PRO A 1 95 ? -18.735 10.248 27.996 1.00 93.94 95 PRO A O 1
ATOM 697 N N . VAL A 1 96 ? -17.726 8.289 27.555 1.00 95.75 96 VAL A N 1
ATOM 698 C CA . VAL A 1 96 ? -18.477 7.445 28.502 1.00 95.75 96 VAL A CA 1
ATOM 699 C C . VAL A 1 96 ? -17.564 6.927 29.613 1.00 95.75 96 VAL A C 1
ATOM 701 O O . VAL A 1 96 ? -17.960 6.897 30.774 1.00 95.75 96 VAL A O 1
ATOM 704 N N . SER A 1 97 ? -16.337 6.520 29.274 1.00 96.19 97 SER A N 1
ATOM 705 C CA . SER A 1 97 ? -15.344 6.000 30.225 1.00 96.19 97 SER A CA 1
ATOM 706 C C . SER A 1 97 ? -13.921 6.336 29.776 1.00 96.19 97 SER A C 1
ATOM 708 O O . SER A 1 97 ? -13.666 6.499 28.588 1.00 96.19 97 SER A O 1
ATOM 710 N N . GLN A 1 98 ? -12.984 6.377 30.725 1.00 94.38 98 GLN A N 1
ATOM 711 C CA . GLN A 1 98 ? -11.542 6.526 30.472 1.00 94.38 98 GLN A CA 1
ATOM 712 C C . GLN A 1 98 ? -10.844 5.194 30.136 1.00 94.38 98 GLN A C 1
ATOM 714 O O . GLN A 1 98 ? -9.664 5.175 29.804 1.00 94.38 98 GLN A O 1
ATOM 719 N N . THR A 1 99 ? -11.550 4.065 30.230 1.00 93.31 99 THR A N 1
ATOM 720 C CA . THR A 1 99 ? -11.044 2.749 29.819 1.00 93.31 99 THR A CA 1
ATOM 721 C C . THR A 1 99 ? -11.547 2.379 28.420 1.00 93.31 99 THR A C 1
ATOM 723 O O . THR A 1 99 ? -12.679 2.739 28.082 1.00 93.31 99 THR A O 1
ATOM 726 N N . PRO A 1 100 ? -10.757 1.655 27.606 1.00 94.31 100 PRO A N 1
ATOM 727 C CA . PRO A 1 100 ? -9.393 1.183 27.876 1.00 94.31 100 PRO A CA 1
ATOM 728 C C . PRO A 1 100 ? -8.345 2.305 27.772 1.00 94.31 100 PRO A C 1
ATOM 730 O O . PRO A 1 100 ? -8.560 3.302 27.095 1.00 94.31 100 PRO A O 1
ATOM 733 N N . THR A 1 101 ? -7.204 2.134 28.444 1.00 92.62 101 THR A N 1
ATOM 734 C CA . THR A 1 101 ? -6.078 3.091 28.411 1.00 92.62 101 THR A CA 1
ATOM 735 C C . THR A 1 101 ? -5.102 2.838 27.260 1.00 92.62 101 THR A C 1
ATOM 737 O O . THR A 1 101 ? -4.207 3.640 27.035 1.00 92.62 101 THR A O 1
ATOM 740 N N . ASP A 1 102 ? -5.263 1.719 26.553 1.00 90.94 102 ASP A N 1
ATOM 741 C CA . ASP A 1 102 ? -4.476 1.302 25.386 1.00 90.94 102 ASP A CA 1
ATOM 742 C C . ASP A 1 102 ? -5.428 0.974 24.225 1.00 90.94 102 ASP A C 1
ATOM 744 O O . ASP A 1 102 ? -5.565 -0.157 23.755 1.00 90.94 102 ASP A O 1
ATOM 748 N N . GLY A 1 103 ? -6.220 1.963 23.833 1.00 91.19 103 GLY A N 1
ATOM 749 C CA . GLY A 1 103 ? -7.220 1.754 22.803 1.00 91.19 103 GLY A CA 1
ATOM 750 C C . GLY A 1 103 ? -8.442 2.620 22.974 1.00 91.19 103 GLY A C 1
ATOM 751 O O . GLY A 1 103 ? -8.623 3.286 23.987 1.00 91.19 103 GLY A O 1
ATOM 752 N N . MET A 1 104 ? -9.316 2.545 21.986 1.00 94.00 104 MET A N 1
ATOM 753 C CA . MET A 1 104 ? -10.558 3.291 21.949 1.00 94.00 104 MET A CA 1
ATOM 754 C C . MET A 1 104 ? -11.721 2.350 21.660 1.00 94.00 104 MET A C 1
ATOM 756 O O . MET A 1 104 ? -11.632 1.500 20.776 1.00 94.00 104 MET A O 1
ATOM 760 N N . ILE A 1 105 ? -12.831 2.538 22.366 1.00 95.25 105 ILE A N 1
ATOM 761 C CA . ILE A 1 105 ? -14.101 1.876 22.067 1.00 95.25 105 ILE A CA 1
ATOM 762 C C . ILE A 1 105 ? -15.108 2.948 21.659 1.00 95.25 105 ILE A C 1
ATOM 764 O O . ILE A 1 105 ? -15.296 3.922 22.379 1.00 95.25 105 ILE A O 1
ATOM 768 N N . ILE A 1 106 ? -15.769 2.776 20.519 1.00 93.38 106 ILE A N 1
ATOM 769 C CA . ILE A 1 106 ? -16.877 3.624 20.076 1.00 93.38 106 ILE A CA 1
ATOM 770 C C . ILE A 1 106 ? -18.124 2.755 19.974 1.00 93.38 106 ILE A C 1
ATOM 772 O O . ILE A 1 106 ? -18.184 1.855 19.137 1.00 93.38 106 ILE A O 1
ATOM 776 N N . THR A 1 107 ? -19.129 3.041 20.796 1.00 93.81 107 THR A N 1
ATOM 777 C CA . THR A 1 107 ? -20.444 2.403 20.731 1.00 93.81 107 THR A CA 1
ATOM 778 C C . THR A 1 107 ? -21.414 3.275 19.936 1.00 93.81 107 THR A C 1
ATOM 780 O O . THR A 1 107 ? -21.666 4.430 20.270 1.00 93.81 107 THR A O 1
ATOM 783 N N . ASP A 1 108 ? -21.972 2.724 18.863 1.00 90.00 108 ASP A N 1
ATOM 784 C CA . ASP A 1 108 ? -23.055 3.326 18.084 1.00 90.00 108 ASP A CA 1
ATOM 785 C C . ASP A 1 108 ? -24.351 2.593 18.451 1.00 90.00 108 ASP A C 1
ATOM 787 O O . ASP A 1 108 ? -24.680 1.533 17.909 1.00 90.00 108 ASP A O 1
ATOM 791 N N . ALA A 1 109 ? -25.062 3.139 19.442 1.00 82.00 109 ALA A N 1
ATOM 792 C CA . ALA A 1 109 ? -26.278 2.533 19.977 1.00 82.00 109 ALA A CA 1
ATOM 793 C C . ALA A 1 109 ? -27.411 2.476 18.940 1.00 82.00 109 ALA A C 1
ATOM 795 O O . ALA A 1 109 ? -28.252 1.583 19.010 1.00 82.00 109 ALA A O 1
ATOM 796 N N . GLN A 1 110 ? -27.425 3.389 17.962 1.00 82.38 110 GLN A N 1
ATOM 797 C CA . GLN A 1 110 ? -28.443 3.389 16.913 1.00 82.38 110 GLN A CA 1
ATOM 798 C C . GLN A 1 110 ? -28.260 2.222 15.950 1.00 82.38 110 GLN A C 1
ATOM 800 O O . GLN A 1 110 ? -29.230 1.577 15.557 1.00 82.38 110 GLN A O 1
ATOM 805 N N . ARG A 1 111 ? -27.011 1.952 15.565 1.00 83.06 111 ARG A N 1
ATOM 806 C CA . ARG A 1 111 ? -26.680 0.869 14.631 1.00 83.06 111 ARG A CA 1
ATOM 807 C C . ARG A 1 111 ? -26.445 -0.471 15.326 1.00 83.06 111 ARG A C 1
ATOM 809 O O . ARG A 1 111 ? -26.307 -1.493 14.654 1.00 83.06 111 ARG A O 1
ATOM 816 N N . GLY A 1 112 ? -26.412 -0.474 16.660 1.00 88.19 112 GLY A N 1
ATOM 817 C CA . GLY A 1 112 ? -26.105 -1.653 17.467 1.00 88.19 112 GLY A CA 1
ATOM 818 C C . GLY A 1 112 ? -24.689 -2.171 17.217 1.00 88.19 112 GLY A C 1
ATOM 819 O O . GLY A 1 112 ? -24.459 -3.381 17.294 1.00 88.19 112 GLY A O 1
ATOM 820 N N . SER A 1 113 ? -23.766 -1.273 16.859 1.00 91.69 113 SER A N 1
ATOM 821 C CA . SER A 1 113 ? -22.397 -1.614 16.478 1.00 91.69 113 SER A CA 1
ATOM 822 C C . SER A 1 113 ? -21.369 -1.014 17.427 1.00 91.69 113 SER A C 1
ATOM 824 O O . SER A 1 113 ? -21.532 0.112 17.895 1.00 91.69 113 SER A O 1
ATOM 826 N N . THR A 1 114 ? -20.273 -1.731 17.636 1.00 94.81 114 THR A N 1
ATOM 827 C CA . THR A 1 114 ? -19.145 -1.291 18.458 1.00 94.81 114 THR A CA 1
ATOM 828 C C . THR A 1 114 ? -17.868 -1.371 17.640 1.0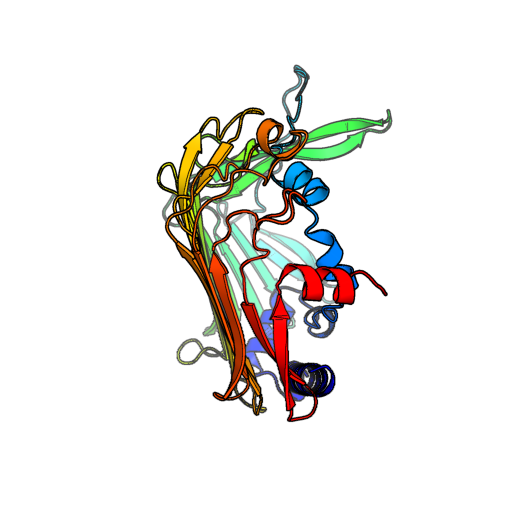0 94.81 114 THR A C 1
ATOM 830 O O . THR A 1 114 ? -17.535 -2.433 17.118 1.00 94.81 114 THR A O 1
ATOM 833 N N . LEU A 1 115 ? -17.145 -0.261 17.533 1.00 94.50 115 LEU A N 1
ATOM 834 C CA . LEU A 1 115 ? -15.787 -0.229 17.004 1.00 94.50 115 LEU A CA 1
ATOM 835 C C . LEU A 1 115 ? -14.812 -0.274 18.177 1.00 94.50 115 LEU A C 1
ATOM 837 O O . LEU A 1 115 ? -14.882 0.567 19.067 1.00 94.50 115 LEU A O 1
ATOM 841 N N . THR A 1 116 ? -13.879 -1.216 18.147 1.00 96.12 116 THR A N 1
ATOM 842 C CA . THR A 1 116 ? -12.810 -1.339 19.142 1.00 96.12 116 THR A CA 1
ATOM 843 C C . THR A 1 116 ? -11.471 -1.213 18.440 1.00 96.12 116 THR A C 1
ATOM 845 O O . THR A 1 116 ? -11.199 -1.976 17.517 1.00 96.12 116 THR A O 1
ATOM 848 N N . ALA A 1 117 ? -10.636 -0.281 18.884 1.00 94.56 117 ALA A N 1
ATOM 849 C CA . ALA A 1 117 ? -9.249 -0.114 18.476 1.00 94.56 117 ALA A CA 1
ATOM 850 C C . ALA A 1 117 ? -8.325 -0.401 19.666 1.00 94.56 117 ALA A C 1
ATOM 852 O O . ALA A 1 117 ? -8.607 0.036 20.776 1.00 94.56 117 ALA A O 1
ATOM 853 N N . GLN A 1 118 ? -7.224 -1.103 19.426 1.00 96.75 118 GLN A N 1
ATOM 854 C CA . GLN A 1 118 ? -6.155 -1.384 20.381 1.00 96.75 118 GLN A CA 1
ATOM 855 C C . GLN A 1 118 ? -4.831 -0.923 19.772 1.00 96.75 118 GLN A C 1
ATOM 857 O O . GLN A 1 118 ? -4.531 -1.293 18.632 1.00 96.75 118 GLN A O 1
ATOM 862 N N . TRP A 1 119 ? -4.050 -0.127 20.505 1.00 90.00 119 TRP A N 1
ATOM 863 C CA . TRP A 1 119 ? -2.879 0.568 19.959 1.00 90.00 119 TRP A CA 1
ATOM 864 C C . TRP A 1 119 ? -1.545 -0.132 20.238 1.00 90.00 119 TRP A C 1
ATOM 866 O O . TRP A 1 119 ? -0.628 0.001 19.426 1.00 90.00 119 TRP A O 1
ATOM 876 N N . HIS A 1 120 ? -1.444 -0.896 21.331 1.00 94.19 120 HIS A N 1
ATOM 877 C CA . HIS A 1 120 ? -0.244 -1.629 21.752 1.00 94.19 120 HIS A CA 1
ATOM 878 C C . HIS A 1 120 ? -0.518 -3.140 21.833 1.00 94.19 120 HIS A C 1
ATOM 880 O O . HIS A 1 120 ? -0.334 -3.792 22.863 1.00 94.19 120 HIS A O 1
ATOM 886 N N . VAL A 1 121 ? -0.954 -3.744 20.720 1.00 94.06 121 VAL A N 1
ATOM 887 C CA . VAL A 1 121 ? -1.292 -5.181 20.656 1.00 94.06 121 VAL A CA 1
ATOM 888 C C . VAL A 1 121 ? -0.108 -6.043 21.107 1.00 94.06 121 VAL A C 1
ATOM 890 O O . VAL A 1 121 ? 0.976 -6.000 20.522 1.00 94.06 121 VAL A O 1
ATOM 893 N N . GLY A 1 122 ? -0.326 -6.859 22.143 1.00 91.12 122 GLY A N 1
ATOM 894 C CA . GLY A 1 122 ? 0.719 -7.694 22.745 1.00 91.12 122 GLY A CA 1
ATOM 895 C C . GLY A 1 122 ? 1.786 -6.906 23.516 1.00 91.12 122 GLY A C 1
ATOM 896 O O . GLY A 1 122 ? 2.896 -7.408 23.672 1.00 91.12 122 GLY A O 1
ATOM 897 N N . GLY A 1 123 ? 1.481 -5.680 23.958 1.00 92.38 123 GLY A N 1
ATOM 898 C CA . GLY A 1 123 ? 2.417 -4.792 24.656 1.00 92.38 123 GLY A CA 1
ATOM 899 C C . GLY A 1 123 ? 3.437 -4.117 23.735 1.00 92.38 123 GLY A C 1
ATOM 900 O O . GLY A 1 123 ? 4.490 -3.687 24.199 1.00 92.38 123 GLY A O 1
ATOM 901 N N . ALA A 1 124 ? 3.170 -4.068 22.426 1.00 94.00 124 ALA A N 1
ATOM 902 C CA . ALA A 1 124 ? 4.079 -3.459 21.461 1.00 94.00 124 ALA A CA 1
ATOM 903 C C . ALA A 1 124 ? 4.172 -1.937 21.675 1.00 94.00 124 ALA A C 1
ATOM 905 O O . ALA A 1 124 ? 3.135 -1.281 21.747 1.00 94.00 124 ALA A O 1
ATOM 906 N N . PRO A 1 125 ? 5.380 -1.351 21.732 1.00 93.81 125 PRO A N 1
ATOM 907 C CA . PRO A 1 125 ? 5.532 0.074 22.005 1.00 93.81 125 PRO A CA 1
ATOM 908 C C . PRO A 1 125 ? 4.972 0.926 20.862 1.00 93.81 125 PRO A C 1
ATOM 910 O O . PRO A 1 125 ? 4.910 0.487 19.714 1.00 93.81 125 PRO A O 1
ATOM 913 N N . SER A 1 126 ? 4.616 2.171 21.143 1.00 90.88 126 SER A N 1
ATOM 914 C CA . SER A 1 126 ? 4.439 3.199 20.120 1.00 90.88 126 SER A CA 1
ATOM 915 C C . SER A 1 126 ? 5.738 3.970 19.883 1.00 90.88 126 SER A C 1
ATOM 917 O O . SER A 1 126 ? 6.722 3.836 20.615 1.00 90.88 126 SER A O 1
ATOM 919 N N . VAL A 1 127 ? 5.751 4.774 18.826 1.00 90.81 127 VAL A N 1
ATOM 920 C CA . VAL A 1 127 ? 6.823 5.729 18.530 1.00 90.81 127 VAL A CA 1
ATOM 921 C C . VAL A 1 127 ? 6.230 7.118 18.353 1.00 90.81 127 VAL A C 1
ATOM 923 O O . VAL A 1 127 ? 5.117 7.263 17.855 1.00 90.81 127 VAL A O 1
ATOM 926 N N . LEU A 1 128 ? 6.974 8.146 18.749 1.00 87.25 128 LEU A N 1
ATOM 927 C CA . LEU A 1 128 ? 6.599 9.540 18.528 1.00 87.25 128 LEU A CA 1
ATOM 928 C C . LEU A 1 128 ? 7.334 10.061 17.295 1.00 87.25 128 LEU A C 1
ATOM 930 O O . LEU A 1 128 ? 8.558 9.968 17.233 1.00 87.25 128 LEU A O 1
ATOM 934 N N . ILE A 1 129 ? 6.593 10.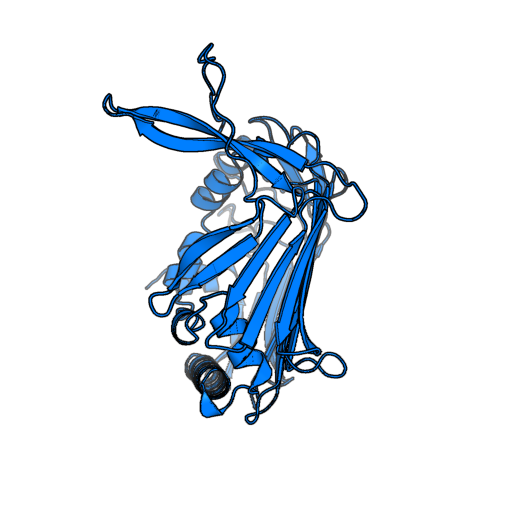624 16.341 1.00 81.81 129 ILE A N 1
ATOM 935 C CA . ILE A 1 129 ? 7.166 11.316 15.183 1.00 81.81 129 ILE A CA 1
ATOM 936 C C . ILE A 1 129 ? 6.842 12.803 15.216 1.00 81.81 129 ILE A C 1
ATOM 938 O O . ILE A 1 129 ? 5.735 13.224 15.547 1.00 81.81 129 ILE A O 1
ATOM 942 N N . THR A 1 130 ? 7.792 13.627 14.811 1.00 79.56 130 THR A N 1
ATOM 943 C CA . THR A 1 130 ? 7.611 15.073 14.732 1.00 79.56 130 THR A CA 1
ATOM 944 C C . THR A 1 130 ? 6.819 15.434 13.475 1.00 79.56 130 THR A C 1
ATOM 946 O O . THR A 1 130 ? 7.182 15.058 12.356 1.00 79.56 130 THR A O 1
ATOM 949 N N . ARG A 1 131 ? 5.732 16.201 13.618 1.00 68.69 131 ARG A N 1
ATOM 950 C CA . ARG A 1 131 ? 4.876 16.648 12.510 1.00 68.69 131 ARG A CA 1
ATOM 951 C C . ARG A 1 131 ? 4.630 18.154 12.568 1.00 68.69 131 ARG A C 1
ATOM 953 O O . ARG A 1 131 ? 4.419 18.719 13.633 1.00 68.69 131 ARG A O 1
ATOM 960 N N . PHE A 1 132 ? 4.612 18.782 11.392 1.00 65.00 132 PHE A N 1
ATOM 961 C CA . PHE A 1 132 ? 4.075 20.128 11.207 1.00 65.00 132 PHE A CA 1
ATOM 962 C C . PHE A 1 132 ? 2.549 20.051 11.199 1.00 65.00 132 PHE A C 1
ATOM 964 O O . PHE A 1 132 ? 1.973 19.369 10.346 1.00 65.00 132 PHE A O 1
ATOM 971 N N . THR A 1 133 ? 1.901 20.721 12.141 1.00 60.47 133 THR A N 1
ATOM 972 C CA . THR A 1 133 ? 0.437 20.712 12.279 1.00 60.47 133 THR A CA 1
ATOM 973 C C . THR A 1 133 ? -0.210 22.022 11.845 1.00 60.47 133 THR A C 1
ATOM 975 O O . THR A 1 133 ? -1.418 22.053 11.627 1.00 60.47 133 THR A O 1
ATOM 978 N N . GLY A 1 134 ? 0.581 23.069 11.613 1.00 61.41 134 GLY A N 1
ATOM 979 C CA . GLY A 1 134 ? 0.109 24.347 11.092 1.00 61.41 134 GLY A CA 1
ATOM 980 C C . GLY A 1 134 ? 1.144 25.448 11.276 1.00 61.41 134 GLY A C 1
ATOM 981 O O . GLY A 1 134 ? 2.294 25.180 11.619 1.00 61.41 134 GLY A O 1
ATOM 982 N N . ALA A 1 135 ? 0.717 26.688 11.064 1.00 58.41 135 ALA A N 1
ATOM 983 C CA . ALA A 1 135 ? 1.441 27.862 11.523 1.00 58.41 135 ALA A CA 1
ATOM 984 C C . ALA A 1 135 ? 0.703 28.454 12.732 1.00 58.41 135 ALA A C 1
ATOM 986 O O . ALA A 1 135 ? -0.529 28.427 12.769 1.00 58.41 135 ALA A O 1
ATOM 987 N N . ASP A 1 136 ? 1.434 28.955 13.721 1.00 62.38 136 ASP A N 1
ATOM 988 C CA . ASP A 1 136 ? 0.845 29.717 14.816 1.00 62.38 136 ASP A CA 1
ATOM 989 C C . ASP A 1 136 ? 0.305 31.079 14.326 1.00 62.38 136 ASP A C 1
ATOM 991 O O . ASP A 1 136 ? 0.426 31.445 13.154 1.00 62.38 136 ASP A O 1
ATOM 995 N N . LEU A 1 137 ? -0.296 31.858 15.232 1.00 61.19 137 LEU A N 1
ATOM 996 C CA . LEU A 1 137 ? -0.853 33.182 14.912 1.00 61.19 137 LEU A CA 1
ATOM 997 C C . LEU A 1 137 ? 0.202 34.195 14.420 1.00 61.19 137 LEU A C 1
ATOM 999 O O . LEU A 1 137 ? -0.167 35.238 13.886 1.00 61.19 137 LEU A O 1
ATOM 1003 N N . SER A 1 138 ? 1.496 33.901 14.586 1.00 64.69 138 SER A N 1
ATOM 1004 C CA . SER A 1 138 ? 2.619 34.699 14.083 1.00 64.69 138 SER A CA 1
ATOM 1005 C C . SER A 1 138 ? 3.165 34.197 12.738 1.00 64.69 138 SER A C 1
ATOM 1007 O O . SER A 1 138 ? 4.120 34.762 12.204 1.00 64.69 138 SER A O 1
ATOM 1009 N N . GLY A 1 139 ? 2.553 33.154 12.167 1.00 58.66 139 GLY A N 1
ATOM 1010 C CA . GLY A 1 139 ? 2.987 32.524 10.924 1.00 58.66 139 GLY A CA 1
ATOM 1011 C C . GLY A 1 139 ? 4.157 31.551 11.096 1.00 58.66 139 GLY A C 1
ATOM 1012 O O . GLY A 1 139 ? 4.675 31.062 10.091 1.00 58.66 139 GLY A O 1
ATOM 1013 N N . GLN A 1 140 ? 4.578 31.250 12.331 1.00 63.50 140 GLN A N 1
ATOM 1014 C CA . GLN A 1 140 ? 5.682 30.328 12.596 1.00 63.50 140 GLN A CA 1
ATOM 1015 C C . GLN A 1 140 ? 5.215 28.869 12.591 1.00 63.50 140 GLN A C 1
ATOM 1017 O O . GLN A 1 140 ? 4.119 28.578 13.067 1.00 63.50 140 GLN A O 1
ATOM 1022 N N . PRO A 1 141 ? 6.035 27.926 12.092 1.00 63.41 141 PRO A N 1
ATOM 1023 C CA . PRO A 1 141 ? 5.743 26.497 12.140 1.00 63.41 141 PRO A CA 1
ATOM 1024 C C . PRO A 1 141 ? 5.373 26.006 13.540 1.00 63.41 141 PRO A C 1
ATOM 1026 O O . PRO A 1 141 ? 6.197 26.039 14.451 1.00 63.41 141 PRO A O 1
ATOM 1029 N N . TYR A 1 142 ? 4.166 25.471 13.699 1.00 68.62 142 TYR A N 1
ATOM 1030 C CA . TYR A 1 142 ? 3.765 24.758 14.904 1.00 68.62 142 TYR A CA 1
ATOM 1031 C C . TYR A 1 142 ? 4.064 23.265 14.734 1.00 68.62 142 TYR A C 1
ATOM 1033 O O . TYR A 1 142 ? 3.566 22.600 13.814 1.00 68.62 142 TYR A O 1
ATOM 1041 N N . LEU A 1 143 ? 4.938 22.759 15.604 1.00 75.06 143 LEU A N 1
ATOM 1042 C CA . LEU A 1 143 ? 5.414 21.380 15.607 1.00 75.06 143 LEU A CA 1
ATOM 1043 C C . LEU A 1 143 ? 4.803 20.622 16.786 1.00 75.06 143 LEU A C 1
ATOM 1045 O O . LEU A 1 143 ? 4.793 21.109 17.913 1.00 75.06 143 LEU A O 1
ATOM 1049 N N . THR A 1 144 ? 4.342 19.404 16.529 1.00 77.69 144 THR A N 1
ATOM 1050 C CA . THR A 1 144 ? 3.827 18.471 17.544 1.00 77.69 144 THR A CA 1
ATOM 1051 C C . THR A 1 144 ? 4.495 17.113 17.372 1.00 77.69 144 THR A C 1
ATOM 1053 O O . THR A 1 144 ? 4.864 16.743 16.253 1.00 77.69 144 THR A O 1
ATOM 1056 N N . ARG A 1 145 ? 4.594 16.329 18.446 1.00 83.75 145 ARG A N 1
ATOM 1057 C CA . ARG A 1 145 ? 4.991 14.918 18.366 1.00 83.75 145 ARG A CA 1
ATOM 1058 C C . ARG A 1 145 ? 3.742 14.048 18.322 1.00 83.75 145 ARG A C 1
ATOM 1060 O O . ARG A 1 145 ? 2.960 14.044 19.259 1.00 83.75 145 ARG A O 1
ATOM 1067 N N . MET A 1 146 ? 3.530 13.352 17.218 1.00 83.81 146 MET A N 1
ATOM 1068 C CA . MET A 1 146 ? 2.384 12.477 17.004 1.00 83.81 146 MET A CA 1
ATOM 1069 C C . MET A 1 146 ? 2.763 11.041 17.343 1.00 83.81 146 MET A C 1
ATOM 1071 O O . MET A 1 146 ? 3.754 10.527 16.825 1.00 83.81 146 MET A O 1
ATOM 1075 N N . GLU A 1 147 ? 1.971 10.399 18.194 1.00 85.88 147 GLU A N 1
ATOM 1076 C CA . GLU A 1 147 ? 2.128 8.980 18.497 1.00 85.88 147 GLU A CA 1
ATOM 1077 C C . GLU A 1 147 ? 1.647 8.116 17.326 1.00 85.88 147 GLU A C 1
ATOM 1079 O O . GLU A 1 147 ? 0.560 8.317 16.783 1.00 85.88 147 GLU A O 1
ATOM 1084 N N . LEU A 1 148 ? 2.464 7.133 16.951 1.00 88.00 148 LEU A N 1
ATOM 1085 C CA . LEU A 1 148 ? 2.133 6.085 15.995 1.00 88.00 148 LEU A CA 1
ATOM 1086 C C . LEU A 1 148 ? 2.260 4.713 16.668 1.00 88.00 148 LEU A C 1
ATOM 1088 O O . LEU A 1 148 ? 3.289 4.437 17.296 1.00 88.00 148 LEU A O 1
ATOM 1092 N N . PRO A 1 149 ? 1.271 3.816 16.514 1.00 91.81 149 PRO A N 1
ATOM 1093 C CA . PRO A 1 149 ? 1.395 2.460 17.028 1.00 91.81 149 PRO A CA 1
ATOM 1094 C C . PRO A 1 149 ? 2.419 1.675 16.197 1.00 91.81 149 PRO A C 1
ATOM 1096 O O . PRO A 1 149 ? 2.563 1.919 15.001 1.00 91.81 149 PRO A O 1
ATOM 1099 N N . THR A 1 150 ? 3.103 0.693 16.793 1.00 93.50 150 THR A N 1
ATOM 1100 C CA . THR A 1 150 ? 3.889 -0.293 16.017 1.00 93.50 150 THR A CA 1
ATOM 1101 C C . THR A 1 150 ? 3.123 -1.586 15.772 1.00 93.50 150 THR A C 1
ATOM 1103 O O . THR A 1 150 ? 3.380 -2.264 14.782 1.00 93.50 150 THR A O 1
ATOM 1106 N N . LYS A 1 151 ? 2.143 -1.919 16.622 1.00 97.06 151 LYS A N 1
ATOM 1107 C CA . LYS A 1 151 ? 1.161 -2.978 16.368 1.00 97.06 151 LYS A CA 1
ATOM 1108 C C . LYS A 1 151 ? -0.206 -2.562 16.877 1.00 97.06 151 LYS A C 1
ATOM 1110 O O . LYS A 1 151 ? -0.394 -2.442 18.081 1.00 97.06 151 LYS A O 1
ATOM 1115 N N . ALA A 1 152 ? -1.161 -2.423 15.968 1.00 94.88 152 ALA A N 1
ATOM 1116 C CA . ALA A 1 152 ? -2.530 -2.062 16.303 1.00 94.88 152 ALA A CA 1
ATOM 1117 C C . ALA A 1 152 ? -3.527 -3.061 15.718 1.00 94.88 152 ALA A C 1
ATOM 1119 O O . ALA A 1 152 ? -3.276 -3.698 14.692 1.00 94.88 152 ALA A O 1
ATOM 1120 N N . ALA A 1 153 ? -4.678 -3.178 16.365 1.00 96.69 153 ALA A N 1
ATOM 1121 C CA . ALA A 1 153 ? -5.806 -3.942 15.863 1.00 96.69 153 ALA A CA 1
ATOM 1122 C C . ALA A 1 153 ? -7.077 -3.112 15.989 1.00 96.69 153 ALA A C 1
ATOM 1124 O O . ALA A 1 153 ? -7.283 -2.415 16.977 1.00 96.69 153 ALA A O 1
ATOM 1125 N N . MET A 1 154 ? -7.943 -3.204 14.991 1.00 95.06 154 MET A N 1
ATOM 1126 C CA . MET A 1 154 ? -9.286 -2.652 15.033 1.00 95.06 154 MET A CA 1
ATOM 1127 C C . MET A 1 154 ? -10.285 -3.750 14.705 1.00 95.06 154 MET A C 1
ATOM 1129 O O . MET A 1 154 ? -10.012 -4.627 13.888 1.00 95.06 154 MET A O 1
ATOM 1133 N N . SER A 1 155 ? -11.459 -3.697 15.316 1.00 96.31 155 SER A N 1
ATOM 1134 C CA . SER A 1 155 ? -12.572 -4.583 14.998 1.00 96.31 155 SER A CA 1
ATOM 1135 C C . SER A 1 155 ? -13.891 -3.834 15.068 1.00 96.31 155 SER A C 1
ATOM 1137 O O . SER A 1 155 ? -14.032 -2.878 15.828 1.00 96.31 155 SER A O 1
ATOM 1139 N N . VAL A 1 156 ? -14.848 -4.273 14.259 1.00 95.62 156 VAL A N 1
ATOM 1140 C CA . VAL A 1 156 ? -16.233 -3.812 14.309 1.00 95.62 156 VAL A CA 1
ATOM 1141 C C . VAL A 1 156 ? -17.103 -5.004 14.674 1.00 95.62 156 VAL A C 1
ATOM 1143 O O . VAL A 1 156 ? -17.043 -6.055 14.031 1.00 95.62 156 VAL A O 1
ATOM 1146 N N . GLN A 1 157 ? -17.903 -4.839 15.716 1.00 96.06 157 GLN A N 1
ATOM 1147 C CA . GLN A 1 157 ? -18.878 -5.812 16.184 1.00 96.06 157 GLN A CA 1
ATOM 1148 C C . GLN A 1 157 ? -20.290 -5.288 15.950 1.00 96.06 157 GLN A C 1
ATOM 1150 O O . GLN A 1 157 ? -20.527 -4.087 16.064 1.00 96.06 157 GLN A O 1
ATOM 1155 N N . LYS A 1 158 ? -21.230 -6.188 15.663 1.00 93.50 158 LYS A N 1
ATOM 1156 C CA . LYS A 1 158 ? -22.671 -5.917 15.652 1.00 93.50 158 LYS A CA 1
ATOM 1157 C C . LYS A 1 158 ? -23.374 -7.038 16.409 1.00 93.50 158 LYS A C 1
ATOM 1159 O O . LYS A 1 158 ? -23.288 -8.206 16.027 1.00 93.50 158 LYS A O 1
ATOM 1164 N N . GLY A 1 159 ? -24.011 -6.698 17.529 1.00 88.75 159 GLY A N 1
ATOM 1165 C CA . GLY A 1 159 ? -24.405 -7.704 18.520 1.00 88.75 159 GLY A CA 1
ATOM 1166 C C . GLY A 1 159 ? -23.187 -8.495 19.018 1.00 88.75 159 GLY A C 1
ATOM 1167 O O . GLY A 1 159 ? -22.196 -7.903 19.434 1.00 88.75 159 GLY A O 1
ATOM 1168 N N . SER A 1 160 ? -23.242 -9.827 18.953 1.00 88.56 160 SER A N 1
ATOM 1169 C CA . SER A 1 160 ? -22.125 -10.710 19.329 1.00 88.56 160 SER A CA 1
ATOM 1170 C C . SER A 1 160 ? -21.172 -11.057 18.177 1.00 88.56 160 SER A C 1
ATOM 1172 O O . SER A 1 160 ? -20.165 -11.725 18.408 1.00 88.56 160 SER A O 1
ATOM 1174 N N . ALA A 1 161 ? -21.469 -10.639 16.942 1.00 93.88 161 ALA A N 1
ATOM 1175 C CA . ALA A 1 161 ? -20.689 -11.003 15.764 1.00 93.88 161 ALA A CA 1
ATOM 1176 C C . ALA A 1 161 ? -19.637 -9.938 15.427 1.00 93.88 161 ALA A C 1
ATOM 1178 O O . ALA A 1 161 ? -19.952 -8.750 15.351 1.00 93.88 161 ALA A O 1
ATOM 1179 N N . THR A 1 162 ? -18.400 -10.359 15.150 1.00 96.31 162 THR A N 1
ATOM 1180 C CA . THR A 1 162 ? -17.396 -9.502 14.505 1.00 96.31 162 THR A CA 1
ATOM 1181 C C . THR A 1 162 ? -17.661 -9.473 13.004 1.00 96.31 162 THR A C 1
ATOM 1183 O O . THR A 1 162 ? -17.634 -10.510 12.346 1.00 96.31 162 THR A O 1
ATOM 1186 N N . ILE A 1 163 ? -17.902 -8.280 12.469 1.00 95.88 163 ILE A N 1
ATOM 1187 C CA . ILE A 1 163 ? -18.245 -8.045 11.058 1.00 95.88 163 ILE A CA 1
ATOM 1188 C C . ILE A 1 163 ? -17.119 -7.358 10.279 1.00 95.88 163 ILE A C 1
ATOM 1190 O O . ILE A 1 163 ? -17.218 -7.159 9.073 1.00 95.88 163 ILE A O 1
ATOM 1194 N N . GLY A 1 164 ? -16.029 -6.997 10.950 1.00 96.31 164 GLY A N 1
ATOM 1195 C CA . GLY A 1 164 ? -14.820 -6.524 10.297 1.00 96.31 164 GLY A CA 1
ATOM 1196 C C . GLY A 1 164 ? -13.652 -6.445 11.259 1.00 96.31 164 GLY A C 1
ATOM 1197 O O . GLY A 1 164 ? -13.839 -6.281 12.468 1.00 96.31 164 GLY A O 1
ATOM 1198 N N . ALA A 1 165 ? -12.446 -6.553 10.719 1.00 96.62 165 ALA A N 1
ATOM 1199 C CA . ALA A 1 165 ? -11.226 -6.342 11.474 1.00 96.62 165 ALA A CA 1
ATOM 1200 C C . ALA A 1 165 ? -10.107 -5.789 10.594 1.00 96.62 165 ALA A C 1
ATOM 1202 O O . ALA A 1 165 ? -10.078 -5.986 9.380 1.00 96.62 165 ALA A O 1
ATOM 1203 N N . LEU A 1 166 ? -9.168 -5.118 11.244 1.00 95.38 166 LEU A N 1
ATOM 1204 C CA . LEU A 1 166 ? -7.945 -4.599 10.664 1.00 95.38 166 LEU A CA 1
ATOM 1205 C C . LEU A 1 166 ? -6.806 -4.877 11.639 1.00 95.38 166 LEU A C 1
ATOM 1207 O O . LEU A 1 166 ? -6.936 -4.645 12.836 1.00 95.38 166 LEU A O 1
ATOM 1211 N N . THR A 1 167 ? -5.681 -5.354 11.132 1.00 96.62 167 THR A N 1
ATOM 1212 C CA . THR A 1 167 ? -4.435 -5.482 11.887 1.00 96.62 167 THR A CA 1
ATOM 1213 C C . THR A 1 167 ? -3.359 -4.689 11.184 1.00 96.62 167 THR A C 1
ATOM 1215 O O . THR A 1 167 ? -3.194 -4.815 9.969 1.00 96.62 167 THR A O 1
ATOM 1218 N N . PHE A 1 168 ? -2.614 -3.918 11.954 1.00 94.69 168 PHE A N 1
ATOM 1219 C CA . PHE A 1 168 ? -1.515 -3.091 11.501 1.00 94.69 168 PHE A CA 1
ATOM 1220 C C . PHE A 1 168 ? -0.243 -3.496 12.242 1.00 94.69 168 PHE A C 1
ATOM 1222 O O . PHE A 1 168 ? -0.269 -3.706 13.455 1.00 94.69 168 PHE A O 1
ATOM 1229 N N . GLY A 1 169 ? 0.870 -3.568 11.523 1.00 94.44 169 GLY A N 1
ATOM 1230 C CA . GLY A 1 169 ? 2.196 -3.773 12.087 1.00 94.44 169 GLY A CA 1
ATOM 1231 C C . GLY A 1 169 ? 3.219 -2.909 11.366 1.00 94.44 169 GLY A C 1
ATOM 1232 O O . GLY A 1 169 ? 3.190 -2.821 10.144 1.00 94.44 169 GLY A O 1
ATOM 1233 N N . MET A 1 170 ? 4.136 -2.297 12.104 1.00 93.25 170 MET A N 1
ATOM 1234 C CA . MET A 1 170 ? 5.185 -1.436 11.573 1.00 93.25 170 MET A CA 1
ATOM 1235 C C . MET A 1 170 ? 6.500 -1.702 12.295 1.00 93.25 170 MET A C 1
ATOM 1237 O O . MET A 1 170 ? 6.543 -1.743 13.523 1.00 93.25 170 MET A O 1
ATOM 1241 N N . THR A 1 171 ? 7.578 -1.807 11.526 1.00 95.31 171 THR A N 1
ATOM 1242 C CA . THR A 1 171 ? 8.951 -1.720 12.025 1.00 95.31 171 THR A CA 1
ATOM 1243 C C . THR A 1 171 ? 9.434 -0.288 11.782 1.00 95.31 171 THR A C 1
ATOM 1245 O O . THR A 1 171 ? 9.671 0.060 10.625 1.00 95.31 171 THR A O 1
ATOM 1248 N N . PRO A 1 172 ? 9.559 0.560 12.823 1.00 88.81 172 PRO A N 1
ATOM 1249 C CA . PRO A 1 172 ? 9.888 1.980 12.675 1.00 88.81 172 PRO A CA 1
ATOM 1250 C C . PRO A 1 172 ? 11.155 2.255 11.860 1.00 88.81 172 PRO A C 1
ATOM 1252 O O . PRO A 1 172 ? 11.148 3.112 10.987 1.00 88.81 172 PRO A O 1
ATOM 1255 N N . GLY A 1 173 ? 12.237 1.526 12.131 1.00 86.62 173 GLY A N 1
ATOM 1256 C CA . GLY A 1 173 ? 13.554 1.849 11.592 1.00 86.62 173 GLY A CA 1
ATOM 1257 C C . GLY A 1 173 ? 14.155 3.136 12.158 1.00 86.62 173 GLY A C 1
ATOM 1258 O O . GLY A 1 173 ? 13.478 3.961 12.771 1.00 86.62 173 GLY A O 1
ATOM 1259 N N . ALA A 1 174 ? 15.460 3.315 11.948 1.00 84.81 174 ALA A N 1
ATOM 1260 C CA . ALA A 1 174 ? 16.184 4.497 12.427 1.00 84.81 174 ALA A CA 1
ATOM 1261 C C . ALA A 1 174 ? 15.800 5.786 11.674 1.00 84.81 174 ALA A C 1
ATOM 1263 O O . ALA A 1 174 ? 15.999 6.879 12.194 1.00 84.81 174 ALA A O 1
ATOM 1264 N N . CYS A 1 175 ? 15.243 5.656 10.466 1.00 82.75 175 CYS A N 1
ATOM 1265 C CA . CYS A 1 175 ? 14.947 6.773 9.566 1.00 82.75 175 CYS A CA 1
ATOM 1266 C C . CYS A 1 175 ? 13.435 7.040 9.404 1.00 82.75 175 CYS A C 1
ATOM 1268 O O . CYS A 1 175 ? 13.028 7.624 8.395 1.00 82.75 175 CYS A O 1
ATOM 1270 N N . LEU A 1 176 ? 12.598 6.604 10.363 1.00 82.19 176 LEU A N 1
ATOM 1271 C CA . LEU A 1 176 ? 11.130 6.695 10.287 1.00 82.19 176 LEU A CA 1
ATOM 1272 C C . LEU A 1 176 ? 10.636 8.095 9.896 1.00 82.19 176 LEU A C 1
ATOM 1274 O O . LEU A 1 176 ? 9.735 8.234 9.071 1.00 82.19 176 LEU A O 1
ATOM 1278 N N . GLU A 1 177 ? 11.223 9.139 10.483 1.00 75.19 177 GLU A N 1
ATOM 1279 C CA . GLU A 1 177 ? 10.798 10.525 10.269 1.00 75.19 177 GLU A CA 1
ATOM 1280 C C . GLU A 1 177 ? 11.207 11.090 8.897 1.00 75.19 177 GLU A C 1
ATOM 1282 O O . GLU A 1 177 ? 10.606 12.065 8.434 1.00 75.19 177 GLU A O 1
ATOM 1287 N N . GLN A 1 178 ? 12.214 10.501 8.244 1.00 74.38 178 GLN A N 1
ATOM 1288 C CA . GLN A 1 178 ? 12.781 10.991 6.985 1.00 74.38 178 GLN A CA 1
ATOM 1289 C C . GLN A 1 178 ? 12.271 10.203 5.778 1.00 74.38 178 GLN A C 1
ATOM 1291 O O . GLN A 1 178 ? 11.812 10.805 4.808 1.00 74.38 178 GLN A O 1
ATOM 1296 N N . THR A 1 179 ? 12.347 8.871 5.833 1.00 75.19 179 THR A N 1
ATOM 1297 C CA . THR A 1 179 ? 12.039 7.981 4.697 1.00 75.19 179 THR A CA 1
ATOM 1298 C C . THR A 1 179 ? 10.941 6.963 4.993 1.00 75.19 179 THR A C 1
ATOM 1300 O O . THR A 1 179 ? 10.575 6.186 4.113 1.00 75.19 179 THR A O 1
ATOM 1303 N N . GLY A 1 180 ? 10.357 6.999 6.193 1.00 81.62 180 GLY A N 1
ATOM 1304 C CA . GLY A 1 180 ? 9.308 6.071 6.603 1.00 81.62 180 GLY A CA 1
ATOM 1305 C C . GLY A 1 180 ? 9.856 4.760 7.180 1.00 81.62 180 GLY A C 1
ATOM 1306 O O . GLY A 1 180 ? 11.067 4.619 7.368 1.00 81.62 180 GLY A O 1
ATOM 1307 N N . PRO A 1 181 ? 8.964 3.804 7.494 1.00 89.50 181 PRO A N 1
ATOM 1308 C CA . PRO A 1 181 ? 9.327 2.607 8.239 1.00 89.50 181 PRO A CA 1
ATOM 1309 C C . PRO A 1 181 ? 10.235 1.658 7.457 1.00 89.50 181 PRO A C 1
ATOM 1311 O O . PRO A 1 181 ? 10.274 1.680 6.228 1.00 89.50 181 PRO A O 1
ATOM 1314 N N . ASP A 1 182 ? 10.945 0.780 8.161 1.00 91.06 182 ASP A N 1
ATOM 1315 C CA . ASP A 1 182 ? 11.673 -0.341 7.549 1.00 91.06 182 ASP A CA 1
ATOM 1316 C C . ASP A 1 182 ? 10.711 -1.396 7.009 1.00 91.06 182 ASP A C 1
ATOM 1318 O O . ASP A 1 182 ? 10.978 -2.008 5.981 1.00 91.06 182 ASP A O 1
ATOM 1322 N N . ALA A 1 183 ? 9.579 -1.597 7.683 1.00 95.12 183 ALA A N 1
ATOM 1323 C CA . ALA A 1 183 ? 8.534 -2.498 7.224 1.00 95.12 183 ALA A CA 1
ATOM 1324 C C . ALA A 1 183 ? 7.153 -2.052 7.702 1.00 95.12 183 ALA A C 1
ATOM 1326 O O . ALA A 1 183 ? 7.012 -1.448 8.767 1.00 95.12 183 ALA A O 1
ATOM 1327 N N . LEU A 1 184 ? 6.125 -2.378 6.926 1.00 94.56 184 LEU A N 1
ATOM 1328 C CA . LEU A 1 184 ? 4.728 -2.134 7.256 1.00 94.56 184 LEU A CA 1
ATOM 1329 C C . LEU A 1 184 ? 3.871 -3.294 6.752 1.00 94.56 184 LEU A C 1
ATOM 1331 O O . LEU A 1 184 ? 4.043 -3.776 5.639 1.00 94.56 184 LEU A O 1
ATOM 1335 N N . THR A 1 185 ? 2.930 -3.721 7.579 1.00 96.06 185 THR A N 1
ATOM 1336 C CA . THR A 1 185 ? 1.961 -4.777 7.298 1.00 96.06 185 THR A CA 1
ATOM 1337 C C . THR A 1 185 ? 0.579 -4.249 7.655 1.00 96.06 185 THR A C 1
ATOM 1339 O O . THR A 1 185 ? 0.373 -3.658 8.716 1.00 96.06 185 THR A O 1
ATOM 1342 N N . LEU A 1 186 ? -0.378 -4.445 6.764 1.00 95.25 186 LEU A N 1
ATOM 1343 C CA . LEU A 1 186 ? -1.781 -4.143 6.979 1.00 95.25 186 LEU A CA 1
ATOM 1344 C C . LEU A 1 186 ? -2.571 -5.336 6.471 1.00 95.25 186 LEU A C 1
ATOM 1346 O O . LEU A 1 186 ? -2.387 -5.745 5.332 1.00 95.25 186 LEU A O 1
ATOM 1350 N N . ASN A 1 187 ? -3.470 -5.865 7.285 1.00 96.00 187 ASN A N 1
ATOM 1351 C CA . ASN A 1 187 ? -4.450 -6.850 6.848 1.00 96.00 187 ASN A CA 1
ATOM 1352 C C . ASN A 1 187 ? -5.816 -6.368 7.291 1.00 96.00 187 ASN A C 1
ATOM 1354 O O . ASN A 1 187 ? -5.963 -5.897 8.415 1.00 96.00 187 ASN A O 1
ATOM 1358 N N . LEU A 1 188 ? -6.809 -6.477 6.423 1.00 94.94 188 LEU A N 1
ATOM 1359 C CA . LEU A 1 188 ? -8.174 -6.098 6.739 1.00 94.94 188 LEU A CA 1
ATOM 1360 C C . LEU A 1 188 ? -9.161 -7.072 6.125 1.00 94.94 188 LEU A C 1
ATOM 1362 O O . LEU A 1 188 ? -8.903 -7.679 5.082 1.00 94.94 188 LEU A O 1
ATOM 1366 N N . TRP A 1 189 ? -10.320 -7.172 6.756 1.00 96.44 189 TRP A N 1
ATOM 1367 C CA . TRP A 1 189 ? -11.485 -7.817 6.186 1.00 96.44 189 TRP A CA 1
ATOM 1368 C C . TRP A 1 189 ? -12.768 -7.191 6.732 1.00 96.44 189 TRP A C 1
ATOM 1370 O O . TRP A 1 189 ? -12.785 -6.634 7.829 1.00 96.44 189 TRP A O 1
ATOM 1380 N N . ALA A 1 190 ? -13.844 -7.273 5.957 1.00 94.62 190 ALA A N 1
ATOM 1381 C CA . ALA A 1 190 ? -15.176 -6.834 6.354 1.00 94.62 190 ALA A CA 1
ATOM 1382 C C . ALA A 1 190 ? -16.253 -7.704 5.695 1.00 94.62 190 ALA A C 1
ATOM 1384 O O . ALA A 1 190 ? -16.072 -8.209 4.585 1.00 94.62 190 ALA A O 1
ATOM 1385 N N . GLY A 1 191 ? -17.376 -7.886 6.382 1.00 92.88 191 GLY A N 1
ATOM 1386 C CA . GLY A 1 191 ? -18.440 -8.816 6.021 1.00 92.88 191 GLY A CA 1
ATOM 1387 C C . GLY A 1 191 ? -18.537 -9.991 6.997 1.00 92.88 191 GLY A C 1
ATOM 1388 O O . GLY A 1 191 ? -18.144 -9.895 8.155 1.00 92.88 191 GLY A O 1
ATOM 1389 N N . ASN A 1 192 ? -19.047 -11.127 6.527 1.00 89.12 192 ASN A N 1
ATOM 1390 C CA . ASN A 1 192 ? -19.068 -12.355 7.317 1.00 89.12 192 ASN A CA 1
ATOM 1391 C C . ASN A 1 192 ? -17.632 -12.840 7.602 1.00 89.12 192 ASN A C 1
ATOM 1393 O O . ASN A 1 192 ? -16.838 -12.982 6.678 1.00 89.12 192 ASN A O 1
ATOM 1397 N N . GLN A 1 193 ? -17.304 -13.142 8.860 1.00 90.38 193 GLN A N 1
ATOM 1398 C CA . GLN A 1 193 ? -15.956 -13.561 9.264 1.00 90.38 193 GLN A CA 1
ATOM 1399 C C . GLN A 1 193 ? -15.434 -14.804 8.518 1.00 90.38 193 GLN A C 1
ATOM 1401 O O . GLN A 1 193 ? -14.248 -14.882 8.206 1.00 90.38 193 GLN A O 1
ATOM 1406 N N . THR A 1 194 ? -16.297 -15.779 8.225 1.00 89.19 194 THR A N 1
ATOM 1407 C CA . THR A 1 194 ? -15.914 -17.020 7.532 1.00 89.19 194 THR A CA 1
ATOM 1408 C C . THR A 1 194 ? -15.737 -16.808 6.030 1.00 89.19 194 THR A C 1
ATOM 1410 O O . THR A 1 194 ? -14.903 -17.467 5.411 1.00 89.19 194 THR A O 1
ATOM 1413 N N . ASN A 1 195 ? -16.496 -15.883 5.439 1.00 90.88 195 ASN A N 1
ATOM 1414 C CA . ASN A 1 195 ? -16.371 -15.514 4.032 1.00 90.88 195 ASN A CA 1
ATOM 1415 C C . ASN A 1 195 ? -16.495 -13.990 3.857 1.00 90.88 195 ASN A C 1
ATOM 1417 O O . ASN A 1 195 ? -17.588 -13.497 3.552 1.00 90.88 195 ASN A O 1
ATOM 1421 N N . PRO A 1 196 ? -15.401 -13.236 4.081 1.00 95.12 196 PRO A N 1
ATOM 1422 C CA . PRO A 1 196 ? -15.459 -11.784 4.056 1.00 95.12 196 PRO A CA 1
ATOM 1423 C C . PRO A 1 196 ? -15.800 -11.245 2.671 1.00 95.12 196 PRO A C 1
ATOM 1425 O O . PRO A 1 196 ? -15.185 -11.620 1.672 1.00 95.12 196 PRO A O 1
ATOM 1428 N N . ALA A 1 197 ? -16.744 -10.307 2.632 1.00 94.31 197 ALA A N 1
ATOM 1429 C CA . ALA A 1 197 ? -17.106 -9.582 1.422 1.00 94.31 197 ALA A CA 1
ATOM 1430 C C . ALA A 1 197 ? -15.953 -8.699 0.935 1.00 94.31 197 ALA A C 1
ATOM 1432 O O . ALA A 1 197 ? -15.732 -8.563 -0.260 1.00 94.31 197 ALA A O 1
ATOM 1433 N N . LEU A 1 198 ? -15.194 -8.115 1.856 1.00 93.81 198 LEU A N 1
ATOM 1434 C CA . LEU A 1 198 ? -13.974 -7.376 1.579 1.00 93.81 198 LEU A CA 1
ATOM 1435 C C . LEU A 1 198 ? -12.825 -8.064 2.305 1.00 93.81 198 LEU A C 1
ATOM 1437 O O . LEU A 1 198 ? -12.935 -8.368 3.490 1.00 93.81 198 LEU A O 1
ATOM 1441 N N . LYS A 1 199 ? -11.706 -8.260 1.619 1.00 96.69 199 LYS A N 1
ATOM 1442 C CA . LYS A 1 199 ? -10.431 -8.632 2.238 1.00 96.69 199 LYS A CA 1
ATOM 1443 C C . LYS A 1 199 ? -9.297 -7.912 1.540 1.00 96.69 199 LYS A C 1
ATOM 1445 O O . LYS A 1 199 ? -9.343 -7.720 0.326 1.00 96.69 199 LYS A O 1
ATOM 1450 N N . GLY A 1 200 ? -8.271 -7.544 2.285 1.00 95.56 200 GLY A N 1
ATOM 1451 C CA . GLY A 1 200 ? -7.094 -6.920 1.715 1.00 95.56 200 GLY A CA 1
ATOM 1452 C C . GLY A 1 200 ? -5.871 -7.084 2.590 1.00 95.56 200 GLY A C 1
ATOM 1453 O O . GLY A 1 200 ? -5.977 -7.227 3.807 1.00 95.56 200 GLY A O 1
ATOM 1454 N N . SER A 1 201 ? -4.714 -7.054 1.950 1.00 96.62 201 SER A N 1
ATOM 1455 C CA . SER A 1 201 ? -3.429 -7.014 2.623 1.00 96.62 201 SER A CA 1
ATOM 1456 C C . SER A 1 201 ? -2.463 -6.101 1.888 1.00 96.62 201 SER A C 1
ATOM 1458 O O . SER A 1 201 ? -2.515 -5.979 0.665 1.00 96.62 201 SER A O 1
ATOM 1460 N N . LEU A 1 202 ? -1.594 -5.455 2.653 1.00 95.06 202 LEU A N 1
ATOM 1461 C CA . LEU A 1 202 ? -0.491 -4.634 2.186 1.00 95.06 202 LEU A CA 1
ATOM 1462 C C . LEU A 1 202 ? 0.736 -5.007 3.010 1.00 95.06 202 LEU A C 1
ATOM 1464 O O . LEU A 1 202 ? 0.689 -4.981 4.235 1.00 95.06 202 LEU A O 1
ATOM 1468 N N . ASN A 1 203 ? 1.827 -5.329 2.339 1.00 96.81 203 ASN A N 1
ATOM 1469 C CA . ASN A 1 203 ? 3.122 -5.594 2.931 1.00 96.81 203 ASN A CA 1
ATOM 1470 C C . ASN A 1 203 ? 4.139 -4.716 2.224 1.00 96.81 203 ASN A C 1
ATOM 1472 O O . ASN A 1 203 ? 4.201 -4.678 1.000 1.00 96.81 203 ASN A O 1
ATOM 1476 N N . TYR A 1 204 ? 4.928 -4.006 2.999 1.00 94.94 204 TYR A N 1
ATOM 1477 C CA . TYR A 1 204 ? 5.978 -3.135 2.523 1.00 94.94 204 TYR A CA 1
ATOM 1478 C C . TYR A 1 204 ? 7.227 -3.412 3.345 1.00 94.94 204 TYR A C 1
ATOM 1480 O O . TYR A 1 204 ? 7.135 -3.594 4.561 1.00 94.94 204 TYR A O 1
ATOM 1488 N N . ALA A 1 205 ? 8.380 -3.418 2.691 1.00 94.44 205 ALA A N 1
ATOM 1489 C CA . ALA A 1 205 ? 9.665 -3.404 3.364 1.00 94.44 205 ALA A CA 1
ATOM 1490 C C . ALA A 1 205 ? 10.679 -2.615 2.541 1.00 94.44 205 ALA A C 1
ATOM 1492 O O . ALA A 1 205 ? 10.732 -2.755 1.321 1.00 94.44 205 ALA A O 1
ATOM 1493 N N . TRP A 1 206 ? 11.494 -1.814 3.213 1.00 91.25 206 TRP A N 1
ATOM 1494 C CA . TRP A 1 206 ? 12.663 -1.167 2.641 1.00 91.25 206 TRP A CA 1
ATOM 1495 C C . TRP A 1 206 ? 13.818 -1.350 3.610 1.00 91.25 206 TRP A C 1
ATOM 1497 O O . TRP A 1 206 ? 13.810 -0.798 4.709 1.00 91.25 206 TRP A O 1
ATOM 1507 N N . ASP A 1 207 ? 14.812 -2.124 3.199 1.00 85.38 207 ASP A N 1
ATOM 1508 C CA . ASP A 1 207 ? 16.019 -2.381 3.972 1.00 85.38 207 ASP A CA 1
ATOM 1509 C C . ASP A 1 207 ? 17.286 -2.053 3.160 1.00 85.38 207 ASP A C 1
ATOM 1511 O O . ASP A 1 207 ? 17.252 -1.371 2.128 1.00 85.38 207 ASP A O 1
ATOM 1515 N N . SER A 1 208 ? 18.443 -2.485 3.661 1.00 83.50 208 SER A N 1
ATOM 1516 C CA . SER A 1 208 ? 19.731 -2.273 2.997 1.00 83.50 208 SER A CA 1
ATOM 1517 C C . SER A 1 208 ? 19.877 -3.034 1.674 1.00 83.50 208 SER A C 1
ATOM 1519 O O . SER A 1 208 ? 20.755 -2.684 0.888 1.00 83.50 208 SER A O 1
ATOM 1521 N N . THR A 1 209 ? 19.039 -4.046 1.432 1.00 85.62 209 THR A N 1
ATOM 1522 C CA . THR A 1 209 ? 19.092 -4.967 0.286 1.00 85.62 209 THR A CA 1
ATOM 1523 C C . THR A 1 209 ? 18.037 -4.680 -0.783 1.00 85.62 209 THR A C 1
ATOM 1525 O O . THR A 1 209 ? 18.130 -5.201 -1.900 1.00 85.62 209 THR A O 1
ATOM 1528 N N . GLY A 1 210 ? 17.048 -3.835 -0.482 1.00 90.19 210 GLY A N 1
ATOM 1529 C CA . GLY A 1 210 ? 16.101 -3.355 -1.477 1.00 90.19 210 GLY A CA 1
ATOM 1530 C C . GLY A 1 210 ? 14.772 -2.882 -0.913 1.00 90.19 210 GLY A C 1
ATOM 1531 O O . GLY A 1 210 ? 14.593 -2.700 0.290 1.00 90.19 210 GLY A O 1
ATOM 1532 N N . LEU A 1 211 ? 13.830 -2.688 -1.833 1.00 92.25 211 LEU A N 1
ATOM 1533 C CA . LEU A 1 211 ? 12.459 -2.284 -1.558 1.00 92.25 211 LEU A CA 1
ATOM 1534 C C . LEU A 1 211 ? 11.483 -3.340 -2.080 1.00 92.25 211 LEU A C 1
ATOM 1536 O O . LEU A 1 211 ? 11.608 -3.821 -3.207 1.00 92.25 211 LEU A O 1
ATOM 1540 N N . THR A 1 212 ? 10.476 -3.667 -1.278 1.00 95.38 212 THR A N 1
ATOM 1541 C CA . THR A 1 212 ? 9.362 -4.534 -1.659 1.00 95.38 212 THR A CA 1
ATOM 1542 C C . THR A 1 212 ? 8.029 -3.902 -1.278 1.00 95.38 212 THR A C 1
ATOM 1544 O O . THR A 1 212 ? 7.898 -3.260 -0.236 1.00 95.38 212 THR A O 1
ATOM 1547 N N . LEU A 1 213 ? 7.029 -4.079 -2.137 1.00 95.81 213 LEU A N 1
ATOM 1548 C CA . LEU A 1 213 ? 5.650 -3.676 -1.886 1.00 95.81 213 LEU A CA 1
ATOM 1549 C C . LEU A 1 213 ? 4.719 -4.722 -2.489 1.00 95.81 213 LEU A C 1
ATOM 1551 O O . LEU A 1 213 ? 4.704 -4.930 -3.696 1.00 95.81 213 LEU A O 1
ATOM 1555 N N . GLN A 1 214 ? 3.923 -5.367 -1.652 1.00 97.00 214 GLN A N 1
ATOM 1556 C CA . GLN A 1 214 ? 2.943 -6.365 -2.045 1.00 97.00 214 GLN A CA 1
ATOM 1557 C C . GLN A 1 214 ? 1.582 -5.940 -1.524 1.00 97.00 214 GLN A C 1
ATOM 1559 O O . GLN A 1 214 ? 1.417 -5.689 -0.338 1.00 97.00 214 GLN A O 1
ATOM 1564 N N . GLY A 1 215 ? 0.600 -5.854 -2.404 1.00 95.69 215 GLY A N 1
ATOM 1565 C CA . GLY A 1 215 ? -0.762 -5.496 -2.058 1.00 95.69 215 GLY A CA 1
ATOM 1566 C C . GLY A 1 215 ? -1.741 -6.422 -2.748 1.00 95.69 215 GLY A C 1
ATOM 1567 O O . GLY A 1 215 ? -1.541 -6.815 -3.893 1.00 95.69 215 GLY A O 1
ATOM 1568 N N . ASN A 1 216 ? -2.834 -6.745 -2.081 1.00 95.25 216 ASN A N 1
ATOM 1569 C CA . ASN A 1 216 ? -3.966 -7.400 -2.710 1.00 95.25 216 ASN A CA 1
ATOM 1570 C C . ASN A 1 216 ? -5.252 -6.959 -2.035 1.00 95.25 216 ASN A C 1
ATOM 1572 O O . ASN A 1 216 ? -5.294 -6.759 -0.825 1.00 95.25 216 ASN A O 1
ATOM 1576 N N . ALA A 1 217 ? -6.318 -6.849 -2.812 1.00 94.44 217 ALA A N 1
ATOM 1577 C CA . ALA A 1 217 ? -7.652 -6.638 -2.283 1.00 94.44 217 ALA A CA 1
ATOM 1578 C C . ALA A 1 217 ? -8.669 -7.432 -3.095 1.00 94.44 217 ALA A C 1
ATOM 1580 O O . ALA A 1 217 ? -8.482 -7.699 -4.283 1.00 94.44 217 ALA A O 1
ATOM 1581 N N . THR A 1 218 ? -9.748 -7.843 -2.446 1.00 95.56 218 THR A N 1
ATOM 1582 C CA . THR A 1 218 ? -10.876 -8.525 -3.071 1.00 95.56 218 THR A CA 1
ATOM 1583 C C . THR A 1 218 ? -12.161 -7.980 -2.482 1.00 95.56 218 THR A C 1
ATOM 1585 O O . THR A 1 218 ? -12.276 -7.877 -1.264 1.00 95.56 218 THR A O 1
ATOM 1588 N N . LEU A 1 219 ? -13.110 -7.662 -3.353 1.00 93.69 219 LEU A N 1
ATOM 1589 C CA . LEU A 1 219 ? -14.457 -7.231 -3.023 1.00 93.69 219 LEU A CA 1
ATOM 1590 C C . LEU A 1 219 ? -15.453 -8.180 -3.698 1.00 93.69 219 LEU A C 1
ATOM 1592 O O . LEU A 1 219 ? -15.473 -8.302 -4.921 1.00 93.69 219 LEU A O 1
ATOM 1596 N N . GLN A 1 220 ? -16.288 -8.834 -2.906 1.00 94.31 220 GLN A N 1
ATOM 1597 C CA . GLN A 1 220 ? -17.390 -9.681 -3.328 1.00 94.31 220 GLN A CA 1
ATOM 1598 C C . GLN A 1 220 ? -18.711 -8.973 -3.027 1.00 94.31 220 GLN A C 1
ATOM 1600 O O . GLN A 1 220 ? -18.977 -8.560 -1.900 1.00 94.31 220 GLN A O 1
ATOM 1605 N N . THR A 1 221 ? -19.547 -8.847 -4.052 1.00 92.31 221 THR A N 1
ATOM 1606 C CA . THR A 1 221 ? -20.853 -8.185 -3.985 1.00 92.31 221 THR A CA 1
ATOM 1607 C C . THR A 1 221 ? -21.903 -9.041 -4.687 1.00 92.31 221 THR A C 1
ATOM 1609 O O . THR A 1 221 ? -21.574 -10.032 -5.344 1.00 92.31 221 THR A O 1
ATOM 1612 N N . GLY A 1 222 ? -23.177 -8.643 -4.615 1.00 88.31 222 GLY A N 1
ATOM 1613 C CA . GLY A 1 222 ? -24.236 -9.288 -5.404 1.00 88.31 222 GLY A CA 1
ATOM 1614 C C . GLY A 1 222 ? -24.035 -9.172 -6.925 1.00 88.31 222 GLY A C 1
ATOM 1615 O O . GLY A 1 222 ? -24.667 -9.894 -7.686 1.00 88.31 222 GLY A O 1
ATOM 1616 N N . GLN A 1 223 ? -23.143 -8.281 -7.374 1.00 90.38 223 GLN A N 1
ATOM 1617 C CA . GLN A 1 223 ? -22.828 -8.035 -8.786 1.00 90.38 223 GLN A CA 1
ATOM 1618 C C . GLN A 1 223 ? -21.564 -8.775 -9.262 1.00 90.38 223 GLN A C 1
ATOM 1620 O O . GLN A 1 223 ? -21.162 -8.617 -10.416 1.00 90.38 223 GLN A O 1
ATOM 1625 N N . GLY A 1 224 ? -20.928 -9.569 -8.393 1.00 92.75 224 GLY A N 1
ATOM 1626 C CA . GLY A 1 224 ? -19.754 -10.385 -8.706 1.00 92.75 224 GLY A CA 1
ATOM 1627 C C . GLY A 1 224 ? -18.545 -10.080 -7.822 1.00 92.75 224 GLY A C 1
ATOM 1628 O O . GLY A 1 224 ? -18.671 -9.538 -6.724 1.00 92.75 224 GLY A O 1
ATOM 1629 N N . THR A 1 225 ? -17.357 -10.440 -8.309 1.00 95.00 225 THR A N 1
ATOM 1630 C CA . THR A 1 225 ? -16.094 -10.283 -7.576 1.00 95.00 225 THR A CA 1
ATOM 1631 C C . THR A 1 225 ? -15.149 -9.351 -8.319 1.00 95.00 225 THR A C 1
ATOM 1633 O O . THR A 1 225 ? -14.923 -9.506 -9.518 1.00 95.00 225 THR A O 1
ATOM 1636 N N . ALA A 1 226 ? -14.584 -8.402 -7.582 1.00 93.94 226 ALA A N 1
ATOM 1637 C CA . ALA A 1 226 ? -13.508 -7.536 -8.014 1.00 93.94 226 ALA A CA 1
ATOM 1638 C C . ALA A 1 226 ? -12.255 -7.879 -7.213 1.00 93.94 226 ALA A C 1
ATOM 1640 O O . ALA A 1 226 ? -12.329 -8.133 -6.011 1.00 93.94 226 ALA A O 1
ATOM 1641 N N . SER A 1 227 ? -11.099 -7.878 -7.859 1.00 95.31 227 SER A N 1
ATOM 1642 C CA . SER A 1 227 ? -9.825 -8.140 -7.202 1.00 95.31 227 SER A CA 1
ATOM 1643 C C . SER A 1 227 ? -8.721 -7.286 -7.792 1.00 95.31 227 SER A C 1
ATOM 1645 O O . SER A 1 227 ? -8.714 -7.008 -8.987 1.00 95.31 227 SER A O 1
ATOM 1647 N N . THR A 1 228 ? -7.759 -6.912 -6.964 1.00 93.50 228 THR A N 1
ATOM 1648 C CA . THR A 1 228 ? -6.523 -6.265 -7.396 1.00 93.50 228 THR A CA 1
ATOM 1649 C C . THR A 1 228 ? -5.343 -6.915 -6.695 1.00 93.50 228 THR A C 1
ATOM 1651 O O . THR A 1 228 ? -5.470 -7.361 -5.552 1.00 93.50 228 THR A O 1
ATOM 1654 N N . SER A 1 229 ? -4.212 -6.986 -7.381 1.00 95.62 229 SER A N 1
ATOM 1655 C CA . SER A 1 229 ? -2.934 -7.385 -6.812 1.00 95.62 229 SER A CA 1
ATOM 1656 C C . SER A 1 229 ? -1.835 -6.471 -7.327 1.00 95.62 229 SER A C 1
ATOM 1658 O O . SER A 1 229 ? -1.865 -6.029 -8.473 1.00 95.62 229 SER A O 1
ATOM 1660 N N . LEU A 1 230 ? -0.838 -6.229 -6.495 1.00 95.75 230 LEU A N 1
ATOM 1661 C CA . LEU A 1 230 ? 0.353 -5.466 -6.809 1.00 95.75 230 LEU A CA 1
ATOM 1662 C C . LEU A 1 230 ? 1.534 -6.157 -6.140 1.00 95.75 230 LEU A C 1
ATOM 1664 O O . LEU A 1 230 ? 1.456 -6.527 -4.974 1.00 95.75 230 LEU A O 1
ATOM 1668 N N . ASN A 1 231 ? 2.617 -6.338 -6.876 1.00 97.06 231 ASN A N 1
ATOM 1669 C CA . ASN A 1 231 ? 3.868 -6.868 -6.375 1.00 97.06 231 ASN A CA 1
ATOM 1670 C C . ASN A 1 231 ? 5.005 -6.078 -7.013 1.00 97.06 231 ASN A C 1
ATOM 1672 O O . ASN A 1 231 ? 5.174 -6.099 -8.226 1.00 97.06 231 ASN A O 1
ATOM 1676 N N . LEU A 1 232 ? 5.762 -5.368 -6.196 1.00 96.56 232 LEU A N 1
ATOM 1677 C CA . LEU A 1 232 ? 6.955 -4.635 -6.566 1.00 96.56 232 LEU A CA 1
ATOM 1678 C C . LEU A 1 232 ? 8.119 -5.205 -5.762 1.00 96.56 232 LEU A C 1
ATOM 1680 O O . LEU A 1 232 ? 8.042 -5.305 -4.538 1.00 96.56 232 LEU A O 1
ATOM 1684 N N . ALA A 1 233 ? 9.210 -5.509 -6.446 1.00 96.88 233 ALA A N 1
ATOM 1685 C CA . ALA A 1 233 ? 10.490 -5.843 -5.850 1.00 96.88 233 ALA A CA 1
ATOM 1686 C C . ALA A 1 233 ? 11.587 -5.087 -6.597 1.00 96.88 233 ALA A C 1
ATOM 1688 O O . ALA A 1 233 ? 11.750 -5.250 -7.804 1.00 96.88 233 ALA A O 1
ATOM 1689 N N . ALA A 1 234 ? 12.339 -4.268 -5.880 1.00 95.50 234 ALA A N 1
ATOM 1690 C CA . ALA A 1 234 ? 13.489 -3.541 -6.387 1.00 95.50 234 ALA A CA 1
ATOM 1691 C C . ALA A 1 234 ? 14.687 -3.871 -5.487 1.00 95.50 234 ALA A C 1
ATOM 1693 O O . ALA A 1 234 ? 14.930 -3.155 -4.514 1.00 95.50 234 ALA A O 1
ATOM 1694 N N . PRO A 1 235 ? 15.403 -4.984 -5.731 1.00 95.50 235 PRO A N 1
ATOM 1695 C CA . PRO A 1 235 ? 16.651 -5.250 -5.030 1.00 95.50 235 PRO A CA 1
ATOM 1696 C C . PRO A 1 235 ? 17.694 -4.202 -5.421 1.00 95.50 235 PRO A C 1
ATOM 1698 O O . PRO A 1 235 ? 17.762 -3.756 -6.571 1.00 95.50 235 PRO A O 1
ATOM 1701 N N . GLY A 1 236 ? 18.515 -3.808 -4.461 1.00 93.44 236 GLY A N 1
ATOM 1702 C CA . GLY A 1 236 ? 19.469 -2.728 -4.639 1.00 93.44 236 GLY A CA 1
ATOM 1703 C C . GLY A 1 236 ? 20.146 -2.342 -3.342 1.00 93.44 236 GLY A C 1
ATOM 1704 O O . GLY A 1 236 ? 19.885 -2.916 -2.291 1.00 93.44 236 GLY A O 1
ATOM 1705 N N . THR A 1 237 ? 20.998 -1.332 -3.421 1.00 93.12 237 THR A N 1
ATOM 1706 C CA . THR A 1 237 ? 21.694 -0.809 -2.248 1.00 93.12 237 THR A CA 1
ATOM 1707 C C . THR A 1 237 ? 21.106 0.538 -1.872 1.00 93.12 237 THR A C 1
ATOM 1709 O O . THR A 1 237 ? 21.029 1.439 -2.708 1.00 93.12 237 THR A O 1
ATOM 1712 N N . THR A 1 238 ? 20.730 0.683 -0.605 1.00 90.25 238 THR A N 1
ATOM 1713 C CA . THR A 1 238 ? 20.324 1.968 -0.026 1.00 90.25 238 THR A CA 1
ATOM 1714 C C . THR A 1 238 ? 21.475 2.540 0.795 1.00 90.25 238 THR A C 1
ATOM 1716 O O . THR A 1 238 ? 22.026 1.847 1.649 1.00 90.25 238 THR A O 1
ATOM 1719 N N . GLN A 1 239 ? 21.824 3.807 0.576 1.00 88.75 239 GLN A N 1
ATOM 1720 C CA . GLN A 1 239 ? 22.806 4.540 1.380 1.00 88.75 239 GLN A CA 1
ATOM 1721 C C . GLN A 1 239 ? 22.194 5.841 1.898 1.00 88.75 239 GLN A C 1
ATOM 1723 O O . GLN A 1 239 ? 21.272 6.382 1.289 1.00 88.75 239 GLN A O 1
ATOM 1728 N N . HIS A 1 240 ? 22.717 6.346 3.021 1.00 86.75 240 HIS A N 1
ATOM 1729 C CA . HIS A 1 240 ? 22.328 7.650 3.576 1.00 86.75 240 HIS A CA 1
ATOM 1730 C C . HIS A 1 240 ? 20.818 7.797 3.833 1.00 86.75 240 HIS A C 1
ATOM 1732 O O . HIS A 1 240 ? 20.231 8.864 3.676 1.00 86.75 240 HIS A O 1
ATOM 1738 N N . ARG A 1 241 ? 20.162 6.704 4.246 1.00 82.06 241 ARG A N 1
ATOM 1739 C CA . ARG A 1 241 ? 18.697 6.635 4.354 1.00 82.06 241 ARG A CA 1
ATOM 1740 C C . ARG A 1 241 ? 18.071 7.658 5.315 1.00 82.06 241 ARG A C 1
ATOM 1742 O O . ARG A 1 241 ? 16.891 7.984 5.190 1.00 82.06 241 ARG A O 1
ATOM 1749 N N . CYS A 1 242 ? 18.849 8.152 6.269 1.00 82.06 242 CYS A N 1
ATOM 1750 C CA . CYS A 1 242 ? 18.394 9.080 7.299 1.00 82.06 242 CYS A CA 1
ATOM 1751 C C . CYS A 1 242 ? 18.713 10.551 6.979 1.00 82.06 242 CYS A C 1
ATOM 1753 O O . CYS A 1 242 ? 18.381 11.420 7.781 1.00 82.06 242 CYS A O 1
ATOM 1755 N N . ASP A 1 243 ? 19.369 10.860 5.857 1.00 79.56 243 ASP A N 1
ATOM 1756 C CA . ASP A 1 243 ? 19.857 12.212 5.579 1.00 79.56 243 ASP A CA 1
ATOM 1757 C C . ASP A 1 243 ? 19.629 12.650 4.120 1.00 79.56 243 ASP A C 1
ATOM 1759 O O . ASP A 1 243 ? 19.075 11.923 3.294 1.00 79.56 243 ASP A O 1
ATOM 1763 N N . THR A 1 244 ? 19.999 13.894 3.806 1.00 72.12 244 THR A N 1
ATOM 1764 C CA . THR A 1 244 ? 19.807 14.504 2.477 1.00 72.12 244 THR A CA 1
ATOM 1765 C C . THR A 1 244 ? 20.612 13.838 1.362 1.00 72.12 244 THR A C 1
ATOM 1767 O O . THR A 1 244 ? 20.347 14.087 0.190 1.00 72.12 244 THR A O 1
ATOM 1770 N N . GLY A 1 245 ? 21.599 13.016 1.713 1.00 80.50 245 GLY A N 1
ATOM 1771 C CA . GLY A 1 245 ? 22.396 12.207 0.804 1.00 80.50 245 GLY A CA 1
ATOM 1772 C C . GLY A 1 245 ? 21.741 10.885 0.408 1.00 80.50 245 GLY A C 1
ATOM 1773 O O . GLY A 1 245 ? 22.415 10.097 -0.258 1.00 80.50 245 GLY A O 1
ATOM 1774 N N . LEU A 1 246 ? 20.477 10.630 0.799 1.00 84.94 246 LEU A N 1
ATOM 1775 C CA . LEU A 1 246 ? 19.731 9.422 0.431 1.00 84.94 246 LEU A CA 1
ATOM 1776 C C . LEU A 1 246 ? 19.986 9.053 -1.031 1.00 84.94 246 LEU A C 1
ATOM 1778 O O . LEU A 1 246 ? 19.723 9.828 -1.958 1.00 84.94 246 LEU A O 1
ATOM 1782 N N . SER A 1 247 ? 20.468 7.831 -1.217 1.00 88.69 247 SER A N 1
ATOM 1783 C CA . SER A 1 247 ? 20.615 7.235 -2.530 1.00 88.69 247 SER A CA 1
ATOM 1784 C C . SER A 1 247 ? 20.136 5.795 -2.519 1.00 88.69 247 SER A C 1
ATOM 1786 O O . SER A 1 247 ? 20.342 5.048 -1.560 1.00 88.69 247 SER A O 1
ATOM 1788 N N . PHE A 1 248 ? 19.476 5.416 -3.605 1.00 89.94 248 PHE A N 1
ATOM 1789 C CA . PHE A 1 248 ? 19.071 4.047 -3.857 1.00 89.94 248 PHE A CA 1
ATOM 1790 C C . PHE A 1 248 ? 19.537 3.622 -5.248 1.00 89.94 248 PHE A C 1
ATOM 1792 O O . PHE A 1 248 ? 19.176 4.242 -6.250 1.00 89.94 248 PHE A O 1
ATOM 1799 N N . THR A 1 249 ? 20.340 2.564 -5.309 1.00 92.31 249 THR A N 1
ATOM 1800 C CA . THR A 1 249 ? 20.897 2.020 -6.553 1.00 92.31 249 THR A CA 1
ATOM 1801 C C . THR A 1 249 ? 20.321 0.622 -6.779 1.00 92.31 249 THR A C 1
ATOM 1803 O O . THR A 1 249 ? 20.842 -0.347 -6.216 1.00 92.31 249 THR A O 1
ATOM 1806 N N . PRO A 1 250 ? 19.221 0.485 -7.544 1.00 92.75 250 PRO A N 1
ATOM 1807 C CA . PRO A 1 250 ? 18.653 -0.818 -7.863 1.00 92.75 250 PRO A CA 1
ATOM 1808 C C . PRO A 1 250 ? 19.550 -1.607 -8.817 1.00 92.75 250 PRO A C 1
ATOM 1810 O O . PRO A 1 250 ? 20.131 -1.059 -9.751 1.00 92.75 250 PRO A O 1
ATOM 1813 N N . THR A 1 251 ? 19.591 -2.922 -8.629 1.00 94.62 251 THR A N 1
ATOM 1814 C CA . THR A 1 251 ? 20.237 -3.867 -9.558 1.00 94.62 251 THR A CA 1
ATOM 1815 C C . THR A 1 251 ? 19.224 -4.524 -10.496 1.00 94.62 251 THR A C 1
ATOM 1817 O O . THR A 1 251 ? 19.564 -4.985 -11.588 1.00 94.62 251 THR A O 1
ATOM 1820 N N . SER A 1 252 ? 17.955 -4.551 -10.092 1.00 94.50 252 SER A N 1
ATOM 1821 C CA . SER A 1 252 ? 16.819 -4.937 -10.926 1.00 94.50 252 SER A CA 1
ATOM 1822 C C . SER A 1 252 ? 15.519 -4.359 -10.363 1.00 94.50 252 SER A C 1
ATOM 1824 O O . SER A 1 252 ? 15.495 -3.795 -9.269 1.00 94.50 252 SER A O 1
ATOM 1826 N N . LEU A 1 253 ? 14.435 -4.482 -11.123 1.00 94.88 253 LEU A N 1
ATOM 1827 C CA . LEU A 1 253 ? 13.083 -4.159 -10.687 1.00 94.88 253 LEU A CA 1
ATOM 1828 C C . LEU A 1 253 ? 12.114 -5.170 -11.299 1.00 94.88 253 LEU A C 1
ATOM 1830 O O . LEU A 1 253 ? 12.163 -5.426 -12.497 1.00 94.88 253 LEU A O 1
ATOM 1834 N N . SER A 1 254 ? 11.221 -5.726 -10.491 1.00 96.50 254 SER A N 1
ATOM 1835 C CA . SER A 1 254 ? 10.076 -6.519 -10.931 1.00 96.50 254 SER A CA 1
ATOM 1836 C C . SER A 1 254 ? 8.819 -5.851 -10.414 1.00 96.50 254 SER A C 1
ATOM 1838 O O . SER A 1 254 ? 8.711 -5.575 -9.222 1.00 96.50 254 SER A O 1
ATOM 1840 N N . PHE A 1 255 ? 7.880 -5.589 -11.305 1.00 96.12 255 PHE A N 1
ATOM 1841 C CA . PHE A 1 255 ? 6.580 -5.037 -10.990 1.00 96.12 255 PHE A CA 1
ATOM 1842 C C . PHE A 1 255 ? 5.516 -5.860 -11.700 1.00 96.12 255 PHE A C 1
ATOM 1844 O O . PHE A 1 255 ? 5.515 -5.949 -12.923 1.00 96.12 255 PHE A O 1
ATOM 1851 N N . ASP A 1 256 ? 4.599 -6.432 -10.939 1.00 96.25 256 ASP A N 1
ATOM 1852 C CA . ASP A 1 256 ? 3.463 -7.179 -11.445 1.00 96.25 256 ASP A CA 1
ATOM 1853 C C . ASP A 1 256 ? 2.200 -6.611 -10.806 1.00 96.25 256 ASP A C 1
ATOM 1855 O O . ASP A 1 256 ? 2.093 -6.504 -9.583 1.00 96.25 256 ASP A O 1
ATOM 1859 N N . ALA A 1 257 ? 1.228 -6.237 -11.626 1.00 94.69 257 ALA A N 1
ATOM 1860 C CA . ALA A 1 257 ? -0.051 -5.737 -11.153 1.00 94.69 257 ALA A CA 1
ATOM 1861 C C . ALA A 1 257 ? -1.188 -6.428 -11.890 1.00 94.69 257 ALA A C 1
ATOM 1863 O O . ALA A 1 257 ? -1.113 -6.673 -13.092 1.00 94.69 257 ALA A O 1
ATOM 1864 N N . SER A 1 258 ? -2.268 -6.726 -11.182 1.00 94.69 258 SER A N 1
ATOM 1865 C CA . SER A 1 258 ? -3.487 -7.221 -11.800 1.00 94.69 258 SER A CA 1
ATOM 1866 C C . SER A 1 258 ? -4.700 -6.514 -11.233 1.00 94.69 258 SER A C 1
ATOM 1868 O O . SER A 1 258 ? -4.728 -6.134 -10.066 1.00 94.69 258 SER A O 1
ATOM 1870 N N . ALA A 1 259 ? -5.709 -6.334 -12.071 1.00 92.69 259 ALA A N 1
ATOM 1871 C CA . ALA A 1 259 ? -7.017 -5.864 -11.664 1.00 92.69 259 ALA A CA 1
ATOM 1872 C C . ALA A 1 259 ? -8.068 -6.660 -12.429 1.00 92.69 259 ALA A C 1
ATOM 1874 O O . ALA A 1 259 ? -7.941 -6.877 -13.632 1.00 92.69 259 ALA A O 1
ATOM 1875 N N . SER A 1 260 ? -9.106 -7.104 -11.737 1.00 93.38 260 SER A N 1
ATOM 1876 C CA . SER A 1 260 ? -10.202 -7.867 -12.311 1.00 93.38 260 SER A CA 1
ATOM 1877 C C . SER A 1 260 ? -11.515 -7.357 -11.750 1.00 93.38 260 SER A C 1
ATOM 1879 O O . SER A 1 260 ? -11.644 -7.147 -10.547 1.00 93.38 260 SER A O 1
ATOM 1881 N N . VAL A 1 261 ? -12.483 -7.165 -12.631 1.00 93.25 261 VAL A N 1
ATOM 1882 C CA . VAL A 1 261 ? -13.898 -6.946 -12.337 1.00 93.25 261 VAL A CA 1
ATOM 1883 C C . VAL A 1 261 ? -14.699 -7.831 -13.299 1.00 93.25 261 VAL A C 1
ATOM 1885 O O . VAL A 1 261 ? -14.156 -8.281 -14.313 1.00 93.25 261 VAL A O 1
ATOM 1888 N N . PRO A 1 262 ? -15.990 -8.099 -13.050 1.00 93.00 262 PRO A N 1
ATOM 1889 C CA . PRO A 1 262 ? -16.788 -8.913 -13.960 1.00 93.00 262 PRO A CA 1
ATOM 1890 C C . PRO A 1 262 ? -16.689 -8.429 -15.420 1.00 93.00 262 PRO A C 1
ATOM 1892 O O . PRO A 1 262 ? -16.941 -7.264 -15.731 1.00 93.00 262 PRO A O 1
ATOM 1895 N N . GLY A 1 263 ? -16.266 -9.329 -16.312 1.00 90.38 263 GLY A N 1
ATOM 1896 C CA . GLY A 1 263 ? -16.089 -9.066 -17.745 1.00 90.38 263 GLY A CA 1
ATOM 1897 C C . GLY A 1 263 ? -14.816 -8.306 -18.151 1.00 90.38 263 GLY A C 1
ATOM 1898 O O . GLY A 1 263 ? -14.596 -8.128 -19.349 1.00 90.38 263 GLY A O 1
ATOM 1899 N N . ASN A 1 264 ? -13.977 -7.861 -17.207 1.00 91.00 264 ASN A N 1
ATOM 1900 C CA . ASN A 1 264 ? -12.729 -7.152 -17.501 1.00 91.00 264 ASN A CA 1
ATOM 1901 C C . ASN A 1 264 ? -11.604 -7.551 -16.542 1.00 91.00 264 ASN A C 1
ATOM 1903 O O . ASN A 1 264 ? -11.674 -7.270 -15.350 1.00 91.00 264 ASN A O 1
ATOM 1907 N N . SER A 1 265 ? -10.523 -8.107 -17.073 1.00 93.12 265 SER A N 1
ATOM 1908 C CA . SER A 1 265 ? -9.282 -8.358 -16.349 1.00 93.12 265 SER A CA 1
ATOM 1909 C C . SER A 1 265 ? -8.098 -7.723 -17.063 1.00 93.12 265 SER A C 1
ATOM 1911 O O . SER A 1 265 ? -8.022 -7.695 -18.289 1.00 93.12 265 SER A O 1
ATOM 1913 N N . VAL A 1 266 ? -7.166 -7.190 -16.287 1.00 91.88 266 VAL A N 1
ATOM 1914 C CA . VAL A 1 266 ? -5.911 -6.620 -16.760 1.00 91.88 266 VAL A CA 1
ATOM 1915 C C . VAL A 1 266 ? -4.787 -7.209 -15.929 1.00 91.88 266 VAL A C 1
ATOM 1917 O O . VAL A 1 266 ? -4.883 -7.246 -14.704 1.00 91.88 266 VAL A O 1
ATOM 1920 N N . VAL A 1 267 ? -3.715 -7.637 -16.591 1.00 94.12 267 VAL A N 1
ATOM 1921 C CA . VAL A 1 267 ? -2.459 -8.012 -15.933 1.00 94.12 267 VAL A CA 1
ATOM 1922 C C . VAL A 1 267 ? -1.331 -7.252 -16.602 1.00 94.12 267 VAL A C 1
ATOM 1924 O O . VAL A 1 267 ? -1.202 -7.275 -17.826 1.00 94.12 267 VAL A O 1
ATOM 1927 N N . THR A 1 268 ? -0.525 -6.575 -15.800 1.00 93.44 268 THR A N 1
ATOM 1928 C CA . THR A 1 268 ? 0.672 -5.857 -16.218 1.00 93.44 268 THR A CA 1
ATOM 1929 C C . THR A 1 268 ? 1.875 -6.511 -15.555 1.00 93.44 268 THR A C 1
ATOM 1931 O O . THR A 1 268 ? 1.809 -6.932 -14.401 1.00 93.44 268 THR A O 1
ATOM 1934 N N . SER A 1 269 ? 2.961 -6.622 -16.307 1.00 95.50 269 SER A N 1
ATOM 1935 C CA . SER A 1 269 ? 4.256 -7.049 -15.795 1.00 95.50 269 SER A CA 1
ATOM 1936 C C . SER A 1 269 ? 5.312 -6.130 -16.380 1.00 95.50 269 SER A C 1
ATOM 1938 O O . SER A 1 269 ? 5.263 -5.817 -17.570 1.00 95.50 269 SER A O 1
ATOM 1940 N N . LEU A 1 270 ? 6.254 -5.693 -15.560 1.00 94.62 270 LEU A N 1
ATOM 1941 C CA . LEU A 1 270 ? 7.400 -4.887 -15.937 1.00 94.62 270 LEU A CA 1
ATOM 1942 C C . LEU A 1 270 ? 8.619 -5.427 -15.200 1.00 94.62 270 LEU A C 1
ATOM 1944 O O . LEU A 1 270 ? 8.627 -5.550 -13.979 1.00 94.62 270 LEU A O 1
ATOM 1948 N N . LYS A 1 271 ? 9.660 -5.746 -15.959 1.00 95.56 271 LYS A N 1
ATOM 1949 C CA . LYS A 1 271 ? 10.934 -6.236 -15.453 1.00 95.56 271 LYS A CA 1
ATOM 1950 C C . LYS A 1 271 ? 12.054 -5.388 -16.019 1.00 95.56 271 LYS A C 1
ATOM 1952 O O . LYS A 1 271 ? 12.160 -5.239 -17.234 1.00 95.56 271 LYS A O 1
ATOM 1957 N N . LEU A 1 272 ? 12.881 -4.865 -15.129 1.00 93.38 272 LEU A N 1
ATOM 1958 C CA . LEU A 1 272 ? 14.172 -4.276 -15.431 1.00 93.38 272 LEU A CA 1
ATOM 1959 C C . LEU A 1 272 ? 15.237 -5.216 -14.875 1.00 93.38 272 LEU A C 1
ATOM 1961 O O . LEU A 1 272 ? 15.262 -5.473 -13.673 1.00 93.38 272 LEU A O 1
ATOM 1965 N N . SER A 1 273 ? 16.100 -5.750 -15.728 1.00 92.56 273 SER A N 1
ATOM 1966 C CA . SER A 1 273 ? 17.169 -6.666 -15.324 1.00 92.56 273 SER A CA 1
ATOM 1967 C C . SER A 1 273 ? 18.539 -6.080 -15.619 1.00 92.56 273 SER A C 1
ATOM 1969 O O . SER A 1 273 ? 18.694 -5.329 -16.583 1.00 92.56 273 SER A O 1
ATOM 1971 N N . SER A 1 274 ? 19.529 -6.482 -14.819 1.00 90.62 274 SER A N 1
ATOM 1972 C CA . SER A 1 274 ? 20.933 -6.095 -15.000 1.00 90.62 274 SER A CA 1
ATOM 1973 C C . SER A 1 274 ? 21.116 -4.577 -15.052 1.00 90.62 274 SER A C 1
ATOM 1975 O O . SER A 1 274 ? 21.829 -4.066 -15.913 1.00 90.62 274 SER A O 1
ATOM 1977 N N . LEU A 1 275 ? 20.427 -3.860 -14.159 1.00 90.00 275 LEU A N 1
ATOM 1978 C CA . LEU A 1 275 ? 20.502 -2.407 -14.090 1.00 90.00 275 LEU A CA 1
ATOM 1979 C C . LEU A 1 275 ? 21.901 -1.969 -13.658 1.00 90.00 275 LEU A C 1
ATOM 1981 O O . LEU A 1 275 ? 22.449 -2.477 -12.679 1.00 90.00 275 LEU A O 1
ATOM 1985 N N . SER A 1 276 ? 22.456 -0.998 -14.376 1.00 88.19 276 SER A N 1
ATOM 1986 C CA . SER A 1 276 ? 23.733 -0.365 -14.049 1.00 88.19 276 SER A CA 1
ATOM 1987 C C . SER A 1 276 ? 23.636 1.146 -14.202 1.00 88.19 276 SER A C 1
ATOM 1989 O O . SER A 1 276 ? 22.925 1.634 -15.078 1.00 88.19 276 SER A O 1
ATOM 1991 N N . ASN A 1 277 ? 24.369 1.881 -13.361 1.00 82.88 277 ASN A N 1
ATOM 1992 C CA . ASN A 1 277 ? 24.431 3.350 -13.351 1.00 82.88 277 ASN A CA 1
ATOM 1993 C C . ASN A 1 277 ? 23.072 4.055 -13.166 1.00 82.88 277 ASN A C 1
ATOM 1995 O O . ASN A 1 277 ? 22.958 5.249 -13.429 1.00 82.88 277 ASN A O 1
ATOM 1999 N N . LEU A 1 278 ? 22.050 3.339 -12.685 1.00 84.75 278 LEU A N 1
ATOM 2000 C CA . LEU A 1 278 ? 20.802 3.936 -12.227 1.00 84.75 278 LEU A CA 1
ATOM 2001 C C . LEU A 1 278 ? 20.902 4.183 -10.723 1.00 84.75 278 LEU A C 1
ATOM 2003 O O . LEU A 1 278 ? 20.856 3.244 -9.931 1.00 84.75 278 LEU A O 1
ATOM 2007 N N . THR A 1 279 ? 21.008 5.450 -10.337 1.00 87.00 279 THR A N 1
ATOM 2008 C CA . THR A 1 279 ? 20.989 5.866 -8.934 1.00 87.00 279 THR A CA 1
ATOM 2009 C C . THR A 1 279 ? 19.885 6.885 -8.730 1.00 87.00 279 THR A C 1
ATOM 2011 O O . THR A 1 279 ? 19.859 7.944 -9.352 1.00 87.00 279 THR A O 1
ATOM 2014 N N . PHE A 1 280 ? 18.980 6.570 -7.817 1.00 84.50 280 PHE A N 1
ATOM 2015 C CA . PHE A 1 280 ? 17.961 7.482 -7.338 1.00 84.50 280 PHE A CA 1
ATOM 2016 C C . PHE A 1 280 ? 18.532 8.289 -6.176 1.00 84.50 280 PHE A C 1
ATOM 2018 O O . PHE A 1 280 ? 18.516 7.837 -5.035 1.00 84.50 280 PHE A O 1
ATOM 2025 N N . SER A 1 281 ? 19.063 9.472 -6.477 1.00 81.88 281 SER A N 1
ATOM 2026 C CA . SER A 1 281 ? 19.480 10.476 -5.494 1.00 81.88 281 SER A CA 1
ATOM 2027 C C . SER A 1 281 ? 19.241 11.876 -6.050 1.00 81.88 281 SER A C 1
ATOM 2029 O O . SER A 1 281 ? 19.107 12.057 -7.264 1.00 81.88 281 SER A O 1
ATOM 2031 N N . GLN A 1 282 ? 19.207 12.888 -5.182 1.00 77.19 282 GLN A N 1
ATOM 2032 C CA . GLN A 1 282 ? 19.058 14.273 -5.631 1.00 77.19 282 GLN A CA 1
ATOM 2033 C C . GLN A 1 282 ? 20.172 14.672 -6.613 1.00 77.19 282 GLN A C 1
ATOM 2035 O O . GLN A 1 282 ? 19.884 15.239 -7.665 1.00 77.19 282 GLN A O 1
ATOM 2040 N N . SER A 1 283 ? 21.429 14.354 -6.293 1.00 78.69 283 SER A N 1
ATOM 2041 C CA . SER A 1 283 ? 22.582 14.697 -7.131 1.00 78.69 283 SER A CA 1
ATOM 2042 C C . SER A 1 283 ? 22.571 13.964 -8.472 1.00 78.69 283 SER A C 1
ATOM 2044 O O . SER A 1 283 ? 22.831 14.586 -9.499 1.00 78.69 283 SER A O 1
ATOM 2046 N N . ALA A 1 284 ? 22.218 12.674 -8.485 1.00 79.56 284 ALA A N 1
ATOM 2047 C CA . ALA A 1 284 ? 22.150 11.885 -9.711 1.00 79.56 284 ALA A CA 1
ATOM 2048 C C . ALA A 1 284 ? 21.047 12.394 -10.648 1.00 79.56 284 ALA A C 1
ATOM 2050 O O . ALA A 1 284 ? 21.284 12.545 -11.840 1.00 79.56 284 ALA A O 1
ATOM 2051 N N . LEU A 1 285 ? 19.869 12.732 -10.111 1.00 76.62 285 LEU A N 1
ATOM 2052 C CA . LEU A 1 285 ? 18.728 13.211 -10.900 1.00 76.62 285 LEU A CA 1
ATOM 2053 C C . LEU A 1 285 ? 18.873 14.665 -11.384 1.00 76.62 285 LEU A C 1
ATOM 2055 O O . LEU A 1 285 ? 18.165 15.065 -12.305 1.00 76.62 285 LEU A O 1
ATOM 2059 N N . GLN A 1 286 ? 19.756 15.456 -10.767 1.00 75.56 286 GLN A N 1
ATOM 2060 C CA . GLN A 1 286 ? 20.061 16.842 -11.157 1.00 75.56 286 GLN A CA 1
ATOM 2061 C C . GLN A 1 286 ? 21.289 16.965 -12.071 1.00 75.56 286 GLN A C 1
ATOM 2063 O O . GLN A 1 286 ? 21.617 18.074 -12.496 1.00 75.56 286 GLN A O 1
ATOM 2068 N N . ALA A 1 287 ? 21.976 15.861 -12.373 1.00 77.12 287 ALA A N 1
ATOM 2069 C CA . ALA A 1 287 ? 23.070 15.859 -13.335 1.00 77.12 287 ALA A CA 1
ATOM 2070 C C . ALA A 1 287 ? 22.583 16.321 -14.722 1.00 77.12 287 ALA A C 1
ATOM 2072 O O . ALA A 1 287 ? 21.413 16.160 -15.060 1.00 77.12 287 ALA A O 1
ATOM 2073 N N . GLN A 1 288 ? 23.485 16.871 -15.542 1.00 72.81 288 GLN A N 1
ATOM 2074 C CA . GLN A 1 288 ? 23.145 17.395 -16.875 1.00 72.81 288 GLN A CA 1
ATOM 2075 C C . GLN A 1 288 ? 22.479 16.337 -17.776 1.00 72.81 288 GLN A C 1
ATOM 2077 O O . GLN A 1 288 ? 21.578 16.664 -18.542 1.00 72.81 288 GLN A O 1
ATOM 2082 N N . HIS A 1 289 ? 22.885 15.071 -17.633 1.00 71.69 289 HIS A N 1
ATOM 2083 C CA . HIS A 1 289 ? 22.311 13.923 -18.335 1.00 71.69 289 HIS A CA 1
ATOM 2084 C C . HIS A 1 289 ? 22.156 12.741 -17.362 1.00 71.69 289 HIS A C 1
ATOM 2086 O O . HIS A 1 289 ? 23.000 11.844 -17.339 1.00 71.69 289 HIS A O 1
ATOM 2092 N N . PRO A 1 290 ? 21.102 12.723 -16.525 1.00 68.81 290 PRO A N 1
ATOM 2093 C CA . PRO A 1 290 ? 20.972 11.778 -15.410 1.00 68.81 290 PRO A CA 1
ATOM 2094 C C . PRO A 1 290 ? 20.774 10.324 -15.865 1.00 68.81 290 PRO A C 1
ATOM 2096 O O . PRO A 1 290 ? 20.873 9.401 -15.060 1.00 68.81 290 PRO A O 1
ATOM 2099 N N . PHE A 1 291 ? 20.487 10.118 -17.153 1.00 74.44 291 PHE A N 1
ATOM 2100 C CA . PHE A 1 291 ? 20.112 8.828 -17.717 1.00 74.44 291 PHE A CA 1
ATOM 2101 C C . PHE A 1 291 ? 21.045 8.319 -18.826 1.00 74.44 291 PHE A C 1
ATOM 2103 O O . PHE A 1 291 ? 20.898 7.173 -19.240 1.00 74.44 291 PHE A O 1
ATOM 2110 N N . ALA A 1 292 ? 22.039 9.110 -19.246 1.00 69.12 292 ALA A N 1
ATOM 2111 C CA . ALA A 1 292 ? 22.893 8.810 -20.404 1.00 69.12 292 ALA A CA 1
ATOM 2112 C C . ALA A 1 292 ? 23.696 7.504 -20.287 1.00 69.12 292 ALA A C 1
ATOM 2114 O O . ALA A 1 292 ? 24.146 6.952 -21.282 1.00 69.12 292 ALA A O 1
ATOM 2115 N N . GLN A 1 293 ? 23.931 7.025 -19.063 1.00 75.25 293 GLN A N 1
ATOM 2116 C CA . GLN A 1 293 ? 24.763 5.846 -18.805 1.00 75.25 293 GLN A CA 1
ATOM 2117 C C . GLN A 1 293 ? 23.974 4.660 -18.251 1.00 75.25 293 GLN A C 1
ATOM 2119 O O . GLN A 1 293 ? 24.587 3.682 -17.813 1.00 75.25 293 GLN A O 1
ATOM 2124 N N . ILE A 1 294 ? 22.637 4.733 -18.243 1.00 82.06 294 ILE A N 1
ATOM 2125 C CA . ILE A 1 294 ? 21.813 3.641 -17.727 1.00 82.06 294 ILE A CA 1
ATOM 2126 C C . ILE A 1 294 ? 21.987 2.417 -18.619 1.00 82.06 294 ILE A C 1
ATOM 2128 O O . ILE A 1 294 ? 21.739 2.448 -19.819 1.00 82.06 294 ILE A O 1
ATOM 2132 N N . GLY A 1 295 ? 22.388 1.315 -17.996 1.00 84.38 295 GLY A N 1
ATOM 2133 C CA . GLY A 1 295 ? 22.397 0.000 -18.619 1.00 84.38 295 GLY A CA 1
ATOM 2134 C C . GLY A 1 295 ? 21.283 -0.875 -18.064 1.00 84.38 295 GLY A C 1
ATOM 2135 O O . GLY A 1 295 ? 20.744 -0.627 -16.983 1.00 84.38 295 GLY A O 1
ATOM 2136 N N . GLY A 1 296 ? 20.946 -1.916 -18.818 1.00 88.69 296 GLY A N 1
ATOM 2137 C CA . GLY A 1 296 ? 19.989 -2.937 -18.414 1.00 88.69 296 GLY A CA 1
ATOM 2138 C C . GLY A 1 296 ? 19.047 -3.321 -19.541 1.00 88.69 296 GLY A C 1
ATOM 2139 O O . GLY A 1 296 ? 19.172 -2.876 -20.682 1.00 88.69 296 GLY A O 1
ATOM 2140 N N . THR A 1 297 ? 18.090 -4.179 -19.221 1.00 90.25 297 THR A N 1
ATOM 2141 C CA . THR A 1 297 ? 17.085 -4.651 -20.175 1.00 90.25 297 THR A CA 1
ATOM 2142 C C . THR A 1 297 ? 15.698 -4.459 -19.595 1.00 90.25 297 THR A C 1
ATOM 2144 O O . THR A 1 297 ? 15.443 -4.842 -18.454 1.00 90.25 297 THR A O 1
ATOM 2147 N N . LEU A 1 298 ? 14.801 -3.893 -20.397 1.00 90.62 298 LEU A N 1
ATOM 2148 C CA . LEU A 1 298 ? 13.380 -3.799 -20.104 1.00 90.62 298 LEU A CA 1
ATOM 2149 C C . LEU A 1 298 ? 12.643 -4.969 -20.754 1.00 90.62 298 LEU A C 1
ATOM 2151 O O . LEU A 1 298 ? 12.859 -5.296 -21.920 1.00 90.62 298 LEU A O 1
ATOM 2155 N N . SER A 1 299 ? 11.713 -5.552 -20.010 1.00 93.19 299 SER A N 1
ATOM 2156 C CA . SER A 1 299 ? 10.657 -6.417 -20.519 1.00 93.19 299 SER A CA 1
ATOM 2157 C C . SER A 1 299 ? 9.354 -6.045 -19.827 1.00 93.19 299 SER A C 1
ATOM 2159 O O . SER A 1 299 ? 9.200 -6.287 -18.634 1.00 93.19 299 SER A O 1
ATOM 2161 N N . ALA A 1 300 ? 8.400 -5.497 -20.568 1.00 92.06 300 ALA A N 1
ATOM 2162 C CA . ALA A 1 300 ? 7.066 -5.193 -20.080 1.00 92.06 300 ALA A CA 1
ATOM 2163 C C . ALA A 1 300 ? 5.988 -5.864 -20.931 1.00 92.06 300 ALA A C 1
ATOM 2165 O O . ALA A 1 300 ? 6.154 -6.090 -22.133 1.00 92.06 300 ALA A O 1
ATOM 2166 N N . SER A 1 301 ? 4.853 -6.160 -20.312 1.00 92.31 301 SER A N 1
ATOM 2167 C CA . SER A 1 301 ? 3.667 -6.655 -20.996 1.00 92.31 301 SER A CA 1
ATOM 2168 C C . SER A 1 301 ? 2.395 -6.173 -20.317 1.00 92.31 301 SER A C 1
ATOM 2170 O O . SER A 1 301 ? 2.357 -5.963 -19.106 1.00 92.31 301 SER A O 1
ATOM 2172 N N . LEU A 1 302 ? 1.351 -6.014 -21.121 1.00 90.56 302 LEU A N 1
ATOM 2173 C CA . LEU A 1 302 ? -0.009 -5.751 -20.685 1.00 90.56 302 LEU A CA 1
ATOM 2174 C C . LEU A 1 302 ? -0.910 -6.773 -21.360 1.00 90.56 302 LEU A C 1
ATOM 2176 O O . LEU A 1 302 ? -0.931 -6.867 -22.590 1.00 90.56 302 LEU A O 1
ATOM 2180 N N . THR A 1 303 ? -1.685 -7.498 -20.570 1.00 91.50 303 THR A N 1
ATOM 2181 C CA . THR A 1 303 ? -2.763 -8.351 -21.062 1.00 91.50 303 THR A CA 1
ATOM 2182 C C . THR A 1 303 ? -4.105 -7.779 -20.632 1.00 91.50 303 THR A C 1
ATOM 2184 O O . THR A 1 303 ? -4.233 -7.242 -19.532 1.00 91.50 303 THR A O 1
ATOM 2187 N N . HIS A 1 304 ? -5.101 -7.872 -21.507 1.00 90.69 304 HIS A N 1
ATOM 2188 C CA . HIS A 1 304 ? -6.497 -7.558 -21.208 1.00 90.69 304 HIS A CA 1
ATOM 2189 C C . HIS A 1 304 ? -7.345 -8.776 -21.563 1.00 90.69 304 HIS A C 1
ATOM 2191 O O . HIS A 1 304 ? -7.235 -9.299 -22.670 1.00 90.69 304 HIS A O 1
ATOM 2197 N N . ASN A 1 305 ? -8.142 -9.268 -20.615 1.00 91.50 305 ASN A N 1
ATOM 2198 C CA . ASN A 1 305 ? -8.966 -10.470 -20.767 1.00 91.50 305 ASN A CA 1
ATOM 2199 C C . ASN A 1 305 ? -8.178 -11.694 -21.278 1.00 91.50 305 ASN A C 1
ATOM 2201 O O . ASN A 1 305 ? -8.673 -12.469 -22.087 1.00 91.50 305 ASN A O 1
ATOM 2205 N N . GLY A 1 306 ? -6.927 -11.851 -20.829 1.00 89.00 306 GLY A N 1
ATOM 2206 C CA . GLY A 1 306 ? -6.036 -12.943 -21.246 1.00 89.00 306 GLY A CA 1
ATOM 2207 C C . GLY A 1 306 ? -5.368 -12.753 -22.614 1.00 89.00 306 GLY A C 1
ATOM 2208 O O . GLY A 1 306 ? -4.511 -13.551 -22.988 1.00 89.00 306 GLY A O 1
ATOM 2209 N N . HIS A 1 307 ? -5.692 -11.686 -23.346 1.00 88.88 307 HIS A N 1
ATOM 2210 C CA . HIS A 1 307 ? -5.067 -11.362 -24.625 1.00 88.88 307 HIS A CA 1
ATOM 2211 C C . HIS A 1 307 ? -3.929 -10.360 -24.439 1.00 88.88 307 HIS A C 1
ATOM 2213 O O . HIS A 1 307 ? -4.072 -9.369 -23.725 1.00 88.88 307 HIS A O 1
ATOM 2219 N N . LEU A 1 308 ? -2.791 -10.600 -25.095 1.00 85.25 308 LEU A N 1
ATOM 2220 C CA . LEU A 1 308 ? -1.657 -9.677 -25.083 1.00 85.25 308 LEU A CA 1
ATOM 2221 C C . LEU A 1 308 ? -2.013 -8.390 -25.842 1.00 85.25 308 LEU A C 1
ATOM 2223 O O . LEU A 1 308 ? -2.177 -8.405 -27.060 1.00 85.25 308 LEU A O 1
ATOM 2227 N N . SER A 1 309 ? -2.100 -7.279 -25.114 1.00 85.56 309 SER A N 1
ATOM 2228 C CA . SER A 1 309 ? -2.466 -5.959 -25.644 1.00 85.56 309 SER A CA 1
ATOM 2229 C C . SER A 1 309 ? -1.248 -5.086 -25.931 1.00 85.56 309 SER A C 1
ATOM 2231 O O . SER A 1 309 ? -1.274 -4.274 -26.857 1.00 85.56 309 SER A O 1
ATOM 2233 N N . MET A 1 310 ? -0.183 -5.246 -25.141 1.00 87.31 310 MET A N 1
ATOM 2234 C CA . MET A 1 310 ? 1.076 -4.517 -25.288 1.00 87.31 310 MET A CA 1
ATOM 2235 C C . MET A 1 310 ? 2.248 -5.390 -24.849 1.00 87.31 310 MET A C 1
ATOM 2237 O O . MET A 1 310 ? 2.147 -6.140 -23.878 1.00 87.31 310 MET A O 1
ATOM 2241 N N . ARG A 1 311 ? 3.382 -5.241 -25.526 1.00 90.19 311 ARG A N 1
ATOM 2242 C CA . ARG A 1 311 ? 4.682 -5.748 -25.100 1.00 90.19 311 ARG A CA 1
ATOM 2243 C C . ARG A 1 311 ? 5.738 -4.689 -25.383 1.00 90.19 311 ARG A C 1
ATOM 2245 O O . ARG A 1 311 ? 5.751 -4.132 -26.475 1.00 90.19 311 ARG A O 1
ATOM 2252 N N . ALA A 1 312 ? 6.626 -4.449 -24.432 1.00 87.69 312 ALA A N 1
ATOM 2253 C CA . ALA A 1 312 ? 7.826 -3.653 -24.639 1.00 87.69 312 ALA A CA 1
ATOM 2254 C C . ALA A 1 312 ? 9.040 -4.501 -24.272 1.00 87.69 312 ALA A C 1
ATOM 2256 O O . ALA A 1 312 ? 9.017 -5.181 -23.248 1.00 87.69 312 ALA A O 1
ATOM 2257 N N . ALA A 1 313 ? 10.075 -4.514 -25.102 1.00 89.62 313 ALA A N 1
ATOM 2258 C CA . ALA A 1 313 ? 11.316 -5.195 -24.763 1.00 89.62 313 ALA A CA 1
ATOM 2259 C C . ALA A 1 313 ? 12.508 -4.551 -25.466 1.00 89.62 313 ALA A C 1
ATOM 2261 O O . ALA A 1 313 ? 12.404 -4.176 -26.634 1.00 89.62 313 ALA A O 1
ATOM 2262 N N . GLY A 1 314 ? 13.638 -4.462 -24.772 1.00 86.50 314 GLY A N 1
ATOM 2263 C CA . GLY A 1 314 ? 14.886 -3.984 -25.358 1.00 86.50 314 GLY A CA 1
ATOM 2264 C C . GLY A 1 314 ? 15.890 -3.497 -24.325 1.00 86.50 314 GLY A C 1
ATOM 2265 O O . GLY A 1 314 ? 15.641 -3.549 -23.118 1.00 86.50 314 GLY A O 1
ATOM 2266 N N . SER A 1 315 ? 17.039 -3.054 -24.825 1.00 84.56 315 SER A N 1
ATOM 2267 C CA . SER A 1 315 ? 18.085 -2.440 -24.010 1.00 84.56 315 SER A CA 1
ATOM 2268 C C . SER A 1 315 ? 17.631 -1.072 -23.503 1.00 84.56 315 SER A C 1
ATOM 2270 O O . SER A 1 315 ? 16.975 -0.333 -24.234 1.00 84.56 315 SER A O 1
ATOM 2272 N N . LEU A 1 316 ? 17.985 -0.746 -22.259 1.00 81.06 316 LEU A N 1
ATOM 2273 C CA . LEU A 1 316 ? 17.838 0.605 -21.705 1.00 81.06 316 LEU A CA 1
ATOM 2274 C C . LEU A 1 316 ? 18.988 1.534 -22.101 1.00 81.06 316 LEU A C 1
ATOM 2276 O O . LEU A 1 316 ? 18.873 2.735 -21.876 1.00 81.06 316 LEU A O 1
ATOM 2280 N N . ALA A 1 317 ? 20.078 0.983 -22.642 1.00 75.25 317 ALA A N 1
ATOM 2281 C CA . ALA A 1 317 ? 21.194 1.785 -23.116 1.00 75.25 317 ALA A CA 1
ATOM 2282 C C . ALA A 1 317 ? 20.733 2.747 -24.217 1.00 75.25 317 ALA A C 1
ATOM 2284 O O . ALA A 1 317 ? 19.866 2.392 -25.024 1.00 75.25 317 ALA A O 1
ATOM 2285 N N . ASP A 1 318 ? 21.350 3.924 -24.224 1.00 68.75 318 ASP A N 1
ATOM 2286 C CA . ASP A 1 318 ? 21.210 4.940 -25.265 1.00 68.75 318 ASP A CA 1
ATOM 2287 C C . ASP A 1 318 ? 21.415 4.324 -26.660 1.00 68.75 318 ASP A C 1
ATOM 2289 O O . ASP A 1 318 ? 22.217 3.391 -26.861 1.00 68.75 318 ASP A O 1
ATOM 2293 N N . GLY A 1 319 ? 20.615 4.792 -27.613 1.00 63.91 319 GLY A N 1
ATOM 2294 C CA . GLY A 1 319 ? 20.760 4.477 -29.021 1.00 63.91 319 GLY A CA 1
ATOM 2295 C C . GLY A 1 319 ? 22.043 5.055 -29.627 1.00 63.91 319 GLY A C 1
ATOM 2296 O O . GLY A 1 319 ? 22.932 5.583 -28.966 1.00 63.91 319 GLY A O 1
ATOM 2297 N N . SER A 1 320 ? 22.195 4.903 -30.942 1.00 64.44 320 SER A N 1
ATOM 2298 C CA . SER A 1 320 ? 23.313 5.515 -31.679 1.00 64.44 320 SER A CA 1
ATOM 2299 C C . SER A 1 320 ? 23.071 6.992 -32.025 1.00 64.44 320 SER A C 1
ATOM 2301 O O . SER A 1 320 ? 23.893 7.602 -32.706 1.00 64.44 320 SER A O 1
ATOM 2303 N N . ASP A 1 321 ? 21.919 7.535 -31.641 1.00 61.84 321 ASP A N 1
ATOM 2304 C CA . ASP A 1 321 ? 21.366 8.831 -32.032 1.00 61.84 321 ASP A CA 1
ATOM 2305 C C . ASP A 1 321 ? 21.790 10.004 -31.135 1.00 61.84 321 ASP A C 1
ATOM 2307 O O . ASP A 1 321 ? 21.458 11.147 -31.449 1.00 61.84 321 ASP A O 1
ATOM 2311 N N . LEU A 1 322 ? 22.641 9.755 -30.127 1.00 59.69 322 LEU A N 1
ATOM 2312 C CA . LEU A 1 322 ? 23.310 10.769 -29.290 1.00 59.69 322 LEU A CA 1
ATOM 2313 C C . LEU A 1 322 ? 22.345 11.706 -28.541 1.00 59.69 322 LEU A C 1
ATOM 2315 O O . LEU A 1 322 ? 22.757 12.788 -28.112 1.00 59.69 322 LEU A O 1
ATOM 2319 N N . ASP A 1 323 ? 21.075 11.329 -28.395 1.00 63.84 323 ASP A N 1
ATOM 2320 C CA . ASP A 1 323 ? 20.083 12.138 -27.686 1.00 63.84 323 ASP A CA 1
ATOM 2321 C C . ASP A 1 323 ? 20.162 11.953 -26.157 1.00 63.84 323 ASP A C 1
ATOM 2323 O O . ASP A 1 323 ? 19.612 12.763 -25.400 1.00 63.84 323 ASP A O 1
ATOM 2327 N N . LEU A 1 324 ? 20.951 10.960 -25.714 1.00 62.84 324 LEU A N 1
ATOM 2328 C CA . LEU A 1 324 ? 21.283 10.659 -24.325 1.00 62.84 324 LEU A CA 1
ATOM 2329 C C . LEU A 1 324 ? 20.058 10.243 -23.495 1.00 62.84 324 LEU A C 1
ATOM 2331 O O . LEU A 1 324 ? 20.080 10.359 -22.258 1.00 62.84 324 LEU A O 1
ATOM 2335 N N . LEU A 1 325 ? 18.989 9.780 -24.153 1.00 64.12 325 LEU A N 1
ATOM 2336 C CA . LEU A 1 325 ? 17.795 9.251 -23.509 1.00 64.12 325 LEU A CA 1
ATOM 2337 C C . LEU A 1 325 ? 17.905 7.726 -23.333 1.00 64.12 325 LEU A C 1
ATOM 2339 O O . LEU A 1 325 ? 18.463 7.013 -24.155 1.00 64.12 325 LEU A O 1
ATOM 2343 N N . PRO A 1 326 ? 17.405 7.167 -22.220 1.00 62.62 326 PRO A N 1
ATOM 2344 C CA . PRO A 1 326 ? 17.420 5.728 -22.035 1.00 62.62 326 PRO A CA 1
ATOM 2345 C C . PRO A 1 326 ? 16.285 5.085 -22.838 1.00 62.62 326 PRO A C 1
ATOM 2347 O O . PRO A 1 326 ? 15.119 5.474 -22.725 1.00 62.62 326 PRO A O 1
ATOM 2350 N N . GLY A 1 327 ? 16.598 3.995 -23.535 1.00 62.88 327 GLY A N 1
ATOM 2351 C CA . GLY A 1 327 ? 15.590 3.094 -24.082 1.00 62.88 327 GLY A CA 1
ATOM 2352 C C . GLY A 1 327 ? 15.134 3.370 -25.514 1.00 62.88 327 GLY A C 1
ATOM 2353 O O . GLY A 1 327 ? 14.070 2.874 -25.892 1.00 62.88 327 GLY A O 1
ATOM 2354 N N . ASP A 1 328 ? 15.931 4.043 -26.342 1.00 67.19 328 ASP A N 1
ATOM 2355 C CA . ASP A 1 328 ? 15.650 4.180 -27.788 1.00 67.19 328 ASP A CA 1
ATOM 2356 C C . ASP A 1 328 ? 15.628 2.818 -28.489 1.00 67.19 328 ASP A C 1
ATOM 2358 O O . ASP A 1 328 ? 14.897 2.578 -29.451 1.00 67.19 328 ASP A O 1
ATOM 2362 N N . GLN A 1 329 ? 16.361 1.859 -27.924 1.00 69.69 329 GLN A N 1
ATOM 2363 C CA . GLN A 1 329 ? 16.397 0.473 -28.376 1.00 69.69 329 GLN A CA 1
ATOM 2364 C C . GLN A 1 329 ? 15.230 -0.376 -27.837 1.00 69.69 329 GLN A C 1
ATOM 2366 O O . GLN A 1 329 ? 15.121 -1.563 -28.169 1.00 69.69 329 GLN A O 1
ATOM 2371 N N . VAL A 1 330 ? 14.345 0.187 -27.004 1.00 79.00 330 VAL A N 1
ATOM 2372 C CA . VAL A 1 330 ? 13.144 -0.506 -26.524 1.00 79.00 330 VAL A CA 1
ATOM 2373 C C . VAL A 1 330 ? 12.085 -0.480 -27.613 1.00 79.00 330 VAL A C 1
ATOM 2375 O O . VAL A 1 330 ? 11.451 0.541 -27.881 1.00 79.00 330 VAL A O 1
ATOM 2378 N N . GLN A 1 331 ? 11.811 -1.653 -28.179 1.00 82.50 331 GLN A N 1
ATOM 2379 C CA . GLN A 1 331 ? 10.695 -1.823 -29.098 1.00 82.50 331 GLN A CA 1
ATOM 2380 C C . GLN A 1 331 ? 9.397 -2.005 -28.326 1.00 82.50 331 GLN A C 1
ATOM 2382 O O . GLN A 1 331 ? 9.293 -2.864 -27.445 1.00 82.50 331 GLN A O 1
ATOM 2387 N N . VAL A 1 332 ? 8.377 -1.253 -28.721 1.00 82.19 332 VAL A N 1
ATOM 2388 C CA . VAL A 1 332 ? 7.020 -1.342 -28.197 1.00 82.19 332 VAL A CA 1
ATOM 2389 C C . VAL A 1 332 ? 6.091 -1.858 -29.288 1.00 82.19 332 VAL A C 1
ATOM 2391 O O . VAL A 1 332 ? 6.006 -1.313 -30.386 1.00 82.19 332 VAL A O 1
ATOM 2394 N N . LYS A 1 333 ? 5.361 -2.924 -28.968 1.00 82.06 333 LYS A N 1
ATOM 2395 C CA . LYS A 1 333 ? 4.344 -3.535 -29.821 1.00 82.06 333 LYS A CA 1
ATOM 2396 C C . LYS A 1 333 ? 3.006 -3.482 -29.107 1.00 82.06 333 LYS A C 1
ATOM 2398 O O . LYS A 1 333 ? 2.906 -3.947 -27.973 1.00 82.06 333 LYS A O 1
ATOM 2403 N N . TYR A 1 334 ? 1.979 -2.932 -29.743 1.00 82.25 334 TYR A N 1
ATOM 2404 C CA . TYR A 1 334 ? 0.643 -2.833 -29.152 1.00 82.25 334 TYR A CA 1
ATOM 2405 C C . TYR A 1 334 ? -0.458 -2.940 -30.201 1.00 82.25 334 TYR A C 1
ATOM 2407 O O . TYR A 1 334 ? -0.231 -2.699 -31.384 1.00 82.25 334 TYR A O 1
ATOM 2415 N N . VAL A 1 335 ? -1.663 -3.307 -29.768 1.00 73.75 335 VAL A N 1
ATOM 2416 C CA . VAL A 1 335 ? -2.833 -3.384 -30.652 1.00 73.75 335 VAL A CA 1
ATOM 2417 C C . VAL A 1 335 ? -3.638 -2.086 -30.567 1.00 73.75 335 VAL A C 1
ATOM 2419 O O . VAL A 1 335 ? -4.121 -1.710 -29.498 1.00 73.75 335 VAL A O 1
ATOM 2422 N N . LYS A 1 336 ? -3.828 -1.413 -31.706 1.00 76.44 336 LYS A N 1
ATOM 2423 C CA . LYS A 1 336 ? -4.705 -0.242 -31.852 1.00 76.44 336 LYS A CA 1
ATOM 2424 C C . LYS A 1 336 ? -5.728 -0.529 -32.942 1.00 76.44 336 LYS A C 1
ATOM 2426 O O . LYS A 1 336 ? -5.352 -0.839 -34.065 1.00 76.44 336 LYS A O 1
ATOM 2431 N N . GLU A 1 337 ? -7.015 -0.458 -32.596 1.00 74.69 337 GLU A N 1
ATOM 2432 C CA . GLU A 1 337 ? -8.125 -0.665 -33.549 1.00 74.69 337 GLU A CA 1
ATOM 2433 C C . GLU A 1 337 ? -8.009 -1.991 -34.331 1.00 74.69 337 GLU A C 1
ATOM 2435 O O . GLU A 1 337 ? -8.251 -2.058 -35.532 1.00 74.69 337 GLU A O 1
ATOM 2440 N N . GLY A 1 338 ? -7.581 -3.060 -33.649 1.00 71.38 338 GLY A N 1
ATOM 2441 C CA . GLY A 1 338 ? -7.401 -4.385 -34.254 1.00 71.38 338 GLY A CA 1
ATOM 2442 C C . GLY A 1 338 ? -6.141 -4.545 -35.114 1.00 71.38 338 GLY A C 1
ATOM 2443 O O . GLY A 1 338 ? -5.918 -5.627 -35.649 1.00 71.38 338 GLY A O 1
ATOM 2444 N N . LYS A 1 339 ? -5.293 -3.515 -35.230 1.00 76.69 339 LYS A N 1
ATOM 2445 C CA . LYS A 1 339 ? -4.016 -3.567 -35.955 1.00 76.69 339 LYS A CA 1
ATOM 2446 C C . LYS A 1 339 ? -2.837 -3.597 -34.988 1.00 76.69 339 LYS A C 1
ATOM 2448 O O . LYS A 1 339 ? -2.831 -2.885 -33.984 1.00 76.69 339 LYS A O 1
ATOM 2453 N N . LEU A 1 340 ? -1.828 -4.406 -35.311 1.00 81.19 340 LEU A N 1
ATOM 2454 C CA . LEU A 1 340 ? -0.549 -4.399 -34.606 1.00 81.19 340 LEU A CA 1
ATOM 2455 C C . LEU A 1 340 ? 0.247 -3.157 -35.017 1.00 81.19 340 LEU A C 1
ATOM 2457 O O . LEU A 1 340 ? 0.544 -2.967 -36.194 1.00 81.19 340 LEU A O 1
ATOM 2461 N N . VAL A 1 341 ? 0.614 -2.344 -34.037 1.00 84.12 341 VAL A N 1
ATOM 2462 C CA . VAL A 1 341 ? 1.522 -1.208 -34.184 1.00 84.12 341 VAL A CA 1
ATOM 2463 C C . VAL A 1 341 ? 2.863 -1.587 -33.564 1.00 84.12 341 VAL A C 1
ATOM 2465 O O . VAL A 1 341 ? 2.901 -2.187 -32.490 1.00 84.12 341 VAL A O 1
ATOM 2468 N N . THR A 1 342 ? 3.957 -1.248 -34.246 1.00 85.62 342 THR A N 1
ATOM 2469 C CA . THR A 1 342 ? 5.334 -1.370 -33.741 1.00 85.62 342 THR A CA 1
ATOM 2470 C C . THR A 1 342 ? 5.979 0.013 -33.782 1.00 85.62 342 THR A C 1
ATOM 2472 O O . THR A 1 342 ? 5.850 0.697 -34.791 1.00 85.62 342 THR A O 1
ATOM 2475 N N . THR A 1 343 ? 6.611 0.428 -32.687 1.00 83.62 343 THR A N 1
ATOM 2476 C CA . THR A 1 343 ? 7.245 1.748 -32.489 1.00 83.62 343 THR A CA 1
ATOM 2477 C C . THR A 1 343 ? 8.361 1.617 -31.444 1.00 83.62 343 THR A C 1
ATOM 2479 O O . THR A 1 343 ? 8.519 0.535 -30.864 1.00 83.62 343 THR A O 1
ATOM 2482 N N . THR A 1 344 ? 9.125 2.672 -31.177 1.00 76.88 344 THR A N 1
ATOM 2483 C CA . THR A 1 344 ? 10.068 2.718 -30.044 1.00 76.88 344 THR A CA 1
ATOM 2484 C C . THR A 1 344 ? 9.432 3.349 -28.801 1.00 76.88 344 THR A C 1
ATOM 2486 O O . THR A 1 344 ? 8.387 4.004 -28.869 1.00 76.88 344 THR A O 1
ATOM 2489 N N . LEU A 1 345 ? 10.031 3.134 -27.625 1.00 72.44 345 LEU A N 1
ATOM 2490 C CA . LEU A 1 345 ? 9.583 3.785 -26.388 1.00 72.44 345 LEU A CA 1
ATOM 2491 C C . LEU A 1 345 ? 9.666 5.316 -26.500 1.00 72.44 345 LEU A C 1
ATOM 2493 O O . LEU A 1 345 ? 8.727 6.005 -26.105 1.00 72.44 345 LEU A O 1
ATOM 2497 N N . GLN A 1 346 ? 10.749 5.824 -27.085 1.00 71.69 346 GLN A N 1
ATOM 2498 C CA . GLN A 1 346 ? 10.989 7.242 -27.349 1.00 71.69 346 GLN A CA 1
ATOM 2499 C C . GLN A 1 346 ? 9.880 7.847 -28.231 1.00 71.69 346 GLN A C 1
ATOM 2501 O O . GLN A 1 346 ? 9.209 8.795 -27.818 1.00 71.69 346 GLN A O 1
ATOM 2506 N N . GLU A 1 347 ? 9.596 7.243 -29.391 1.00 72.50 347 GLU A N 1
ATOM 2507 C CA . GLU A 1 347 ? 8.527 7.676 -30.304 1.00 72.50 347 GLU A CA 1
ATOM 2508 C C . GLU A 1 347 ? 7.152 7.687 -29.621 1.00 72.50 347 GLU A C 1
ATOM 2510 O O . GLU A 1 347 ? 6.366 8.627 -29.786 1.00 72.50 347 GLU A O 1
ATOM 2515 N N . LEU A 1 348 ? 6.861 6.660 -28.813 1.00 72.25 348 LEU A N 1
ATOM 2516 C CA . LEU A 1 348 ? 5.613 6.581 -28.062 1.00 72.25 348 LEU A CA 1
ATOM 2517 C C . LEU A 1 348 ? 5.508 7.705 -27.022 1.00 72.25 348 LEU A C 1
ATOM 2519 O O . LEU A 1 348 ? 4.440 8.302 -26.886 1.00 72.25 348 LEU A O 1
ATOM 2523 N N . ME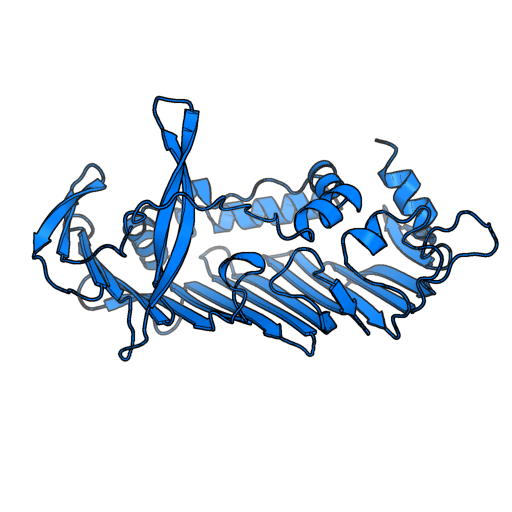T A 1 349 ? 6.586 8.010 -26.295 1.00 67.81 349 MET A N 1
ATOM 2524 C CA . MET A 1 349 ? 6.588 9.101 -25.315 1.00 67.81 349 MET A CA 1
ATOM 2525 C C . MET A 1 349 ? 6.389 10.464 -25.979 1.00 67.81 349 MET A C 1
ATOM 2527 O O . MET A 1 349 ? 5.587 11.261 -25.489 1.00 67.81 349 MET A O 1
ATOM 2531 N N . VAL A 1 350 ? 7.043 10.713 -27.118 1.00 67.38 350 VAL A N 1
ATOM 2532 C CA . VAL A 1 350 ? 6.849 11.940 -27.905 1.00 67.38 350 VAL A CA 1
ATOM 2533 C C . VAL A 1 350 ? 5.389 12.060 -28.350 1.00 67.38 350 VAL A C 1
ATOM 2535 O O . VAL A 1 350 ? 4.755 13.087 -28.099 1.00 67.38 350 VAL A O 1
ATOM 2538 N N . ALA A 1 351 ? 4.807 10.993 -28.905 1.00 65.31 351 ALA A N 1
ATOM 2539 C CA . ALA A 1 351 ? 3.407 10.980 -29.333 1.00 65.31 351 ALA A CA 1
ATOM 2540 C C . ALA A 1 351 ? 2.417 11.219 -28.176 1.00 65.31 351 ALA A C 1
ATOM 2542 O O . ALA A 1 351 ? 1.399 11.884 -28.361 1.00 65.31 351 ALA A O 1
ATOM 2543 N N . LEU A 1 352 ? 2.710 10.708 -26.976 1.00 60.41 352 LEU A N 1
ATOM 2544 C CA . LEU A 1 352 ? 1.891 10.923 -25.777 1.00 60.41 352 LEU A CA 1
ATOM 2545 C C . LEU A 1 352 ? 2.082 12.315 -25.154 1.00 60.41 352 LEU A C 1
ATOM 2547 O O . LEU A 1 352 ? 1.190 12.797 -24.456 1.00 60.41 352 LEU A O 1
ATOM 2551 N N . SER A 1 353 ? 3.223 12.963 -25.395 1.00 51.34 353 SER A N 1
ATOM 2552 C CA . SER A 1 353 ? 3.512 14.320 -24.918 1.00 51.34 353 SER A CA 1
ATOM 2553 C C . SER A 1 353 ? 2.876 15.427 -25.774 1.00 51.34 353 SER A C 1
ATOM 2555 O O . SER A 1 353 ? 2.751 16.557 -25.306 1.00 51.34 353 SER A O 1
ATOM 2557 N N . GLY A 1 354 ? 2.423 15.090 -26.988 1.00 43.28 354 GLY A N 1
ATOM 2558 C CA . GLY A 1 354 ? 1.844 15.998 -27.985 1.00 43.28 354 GLY A CA 1
ATOM 2559 C C . GLY A 1 354 ? 0.354 16.343 -27.835 1.00 43.28 354 GLY A C 1
ATOM 2560 O O . GLY A 1 354 ? -0.258 16.730 -28.830 1.00 43.28 354 GLY A O 1
ATOM 2561 N N . HIS A 1 355 ? -0.226 16.225 -26.632 1.00 35.47 355 HIS A N 1
ATOM 2562 C CA . HIS A 1 355 ? -1.562 16.736 -26.280 1.00 35.47 355 HIS A CA 1
ATOM 2563 C C . HIS A 1 355 ? -1.607 17.353 -24.866 1.00 35.47 355 HIS A C 1
ATOM 2565 O O . HIS A 1 355 ? -1.011 16.803 -23.895 1.00 35.47 355 HIS A O 1
#

Foldseek 3Di:
DVVQLVVQLVLVVVCLPPQFADPQQVLVCVVVVHDSVVVRDDDDDLVVVVCPDLVNLLVVLQLPPPCPVDPVDDAAEDEDDAAEWEQDPVRDTHGDTRPPVQWYWYQDPVQQKIKTKGQQVVNFDWDWEKDFPAAPPVRHTRIHTYIHGQWMKMFMDRVHATFKIKIKHFACDPQCRRQRTQKIKMWMFGGHPVDGQKTKIWIWGQDQFWTWIWIKIWHQTNSGIKIKIKIKTFTFGWDPSNDSFTKTDGQKIWIWMWIDGVPKIKIKIKIWHRWDLDMSHSVLSPPPQSQLPTWTKIWMWMDMPNHTFKIKIAIQHDDPPPPSGGWQGIWMWGDDPNDIDIDTPVVVVVVSVPD

Radius of gyration: 24.14 Å; chains: 1; bounding box: 53×52×66 Å

Secondary structure (DSSP, 8-state):
-HHHHHHHHHHHHHHHSTTTS-HHHHHHHHHTT--GGGG-PPP--HHHHGGG-HHHHHHHHS----------S-PPEEPPP-EEEEE-TTS-EEEEES--SSEEEEEETTTTEEEEEESBGGGPPEEEEEEEEEE-TTSPEEEEEEEEESEEEEEEEETTEEEEEEEEEEE--TTHHHH--SEEEEEEEEE-SSSEEEEEEEEEEE-SSEEEEEEEEEEEETTEEEEEEEEEEEEEEEE-TTSTT-EEEES-EEEEEEEEETTEEEEEEEEEEEEES--EEHHHHTSSSTTTT-EEEEEEEEEETTEEEEEEEEE-S--TT----TTTT-EEEEEETTEEEEEEHHHHHHHHH--

Organism: NCBI:txid694439